Protein AF-A0A3N4HTG3-F1 (afdb_monomer_lite)

pLDDT: mean 75.76, std 22.92, range [27.83, 97.62]

Secondary structure (DSSP, 8-state):
------SSSS---------------------S--PPPPS---PPP-----SS--HHHHHHHHHHTSSTTHHHHHHTS-HHHHHHHHHH-TT-TT--GGG-PPPHHHHHHHHHHHHHIIIIIHHHHH-----SS--TTSTTTTSPPPHHHHHHHHHHHHHHHHHHHHHTT---HHHHHHHHHHHHHHHHHHHHHHHHS-TT-TTHHHHHHHHHHHHHHIIIIIIS-TT---HHHHHHHHHHHHSSS--HHHHHHHHHHHHHHHHHHHHHHHHTT--SS----TTTT-SSSHHHHHHHHHHHHHHHHHHHHHHTT-

Sequence (314 aa):
MLTPTHLLSSFTYSIIRPLYIPQYTQISSSRLPHLQPPPSAIPMSSTPPSDEPDHLRLLTNYVYWVGSDWYKEWSLEHISIREALGFIIPSWPWSDEMFGSTPPVLLQSFAEHMLFFFQHLRPFVSGVSPAPQHDRTAPGYGGPLTIGEYAFLYILRVTYNLTQRWNAKLLREGQIRIVQRALKAGLDELRIIIATTPFNTPDKEDVVAEYCFRTYMLIREFIASTEFRSERLEYFLGKYLDEEGVNMDVVNGIEEATMKGVAARADDYFKSGGYQGHILSPMEACPGRLDHILRHRVAAQELAEDSKLETQGL

Structure (mmCIF, N/CA/C/O backbone):
data_AF-A0A3N4HTG3-F1
#
_entry.id   AF-A0A3N4HTG3-F1
#
loop_
_atom_site.group_PDB
_atom_site.id
_atom_site.type_symbol
_atom_site.label_atom_id
_atom_site.label_alt_id
_atom_site.label_comp_id
_atom_site.label_asym_id
_atom_site.label_entity_id
_atom_site.label_seq_id
_atom_site.pdbx_PDB_ins_code
_atom_site.Cartn_x
_atom_site.Cartn_y
_atom_site.Cartn_z
_atom_site.occupancy
_atom_site.B_iso_or_equiv
_atom_site.auth_seq_id
_atom_site.auth_comp_id
_atom_site.auth_asym_id
_atom_site.auth_atom_id
_atom_site.pdbx_PDB_model_num
ATOM 1 N N . MET A 1 1 ? -19.340 5.389 -52.819 1.00 36.78 1 MET A N 1
ATOM 2 C CA . MET A 1 1 ? -20.316 5.045 -51.763 1.00 36.78 1 MET A CA 1
ATOM 3 C C . MET A 1 1 ? -19.938 3.684 -51.203 1.00 36.78 1 MET A C 1
ATOM 5 O O . MET A 1 1 ? -20.246 2.680 -51.825 1.00 36.78 1 MET A O 1
ATOM 9 N N . LEU A 1 2 ? -19.197 3.664 -50.095 1.00 28.67 2 LEU A N 1
ATOM 10 C CA . LEU A 1 2 ? -18.858 2.467 -49.322 1.00 28.67 2 LEU A CA 1
ATOM 11 C C . LEU A 1 2 ? -19.035 2.842 -47.846 1.00 28.67 2 LEU A C 1
ATOM 13 O O . LEU A 1 2 ? -18.555 3.888 -47.414 1.00 28.67 2 LEU A O 1
ATOM 17 N N . THR A 1 3 ? -19.820 2.052 -47.123 1.00 30.52 3 THR A N 1
ATOM 18 C CA . THR A 1 3 ? -20.221 2.277 -45.728 1.00 30.52 3 THR A CA 1
ATOM 19 C C . THR A 1 3 ? -19.103 1.898 -44.748 1.00 30.52 3 THR A C 1
ATOM 21 O O . THR A 1 3 ? -18.503 0.836 -44.925 1.00 30.52 3 THR A O 1
ATOM 24 N N . PRO A 1 4 ? -18.843 2.691 -43.689 1.00 33.22 4 PRO A N 1
ATOM 25 C CA . PRO A 1 4 ? -17.855 2.366 -42.669 1.00 33.22 4 PRO A CA 1
ATOM 26 C C . PRO A 1 4 ? -18.529 1.652 -41.487 1.00 33.22 4 PRO A C 1
ATOM 28 O O . PRO A 1 4 ? -19.127 2.292 -40.626 1.00 33.22 4 PRO A O 1
ATOM 31 N N . THR A 1 5 ? -18.429 0.324 -41.429 1.00 33.84 5 THR A N 1
ATOM 32 C CA . THR A 1 5 ? -18.947 -0.464 -40.289 1.00 33.84 5 THR A CA 1
ATOM 33 C C . THR A 1 5 ? -17.949 -1.475 -39.716 1.00 33.84 5 THR A C 1
ATOM 35 O O . THR A 1 5 ? -18.332 -2.314 -38.912 1.00 33.84 5 THR A O 1
ATOM 38 N N . HIS A 1 6 ? -16.659 -1.392 -40.063 1.00 32.06 6 HIS A N 1
ATOM 39 C CA . HIS A 1 6 ? -15.676 -2.429 -39.700 1.00 32.06 6 HIS A CA 1
ATOM 40 C C . HIS A 1 6 ? -14.504 -2.004 -38.794 1.00 32.06 6 HIS A C 1
ATOM 42 O O . HIS A 1 6 ? -13.586 -2.792 -38.614 1.00 32.06 6 HIS A O 1
ATOM 48 N N . LEU A 1 7 ? -14.531 -0.829 -38.151 1.00 31.97 7 LEU A N 1
ATOM 49 C CA . LEU A 1 7 ? -13.425 -0.383 -37.274 1.00 31.97 7 LEU A CA 1
ATOM 50 C C . LEU A 1 7 ? -13.703 -0.434 -35.761 1.00 31.97 7 LEU A C 1
ATOM 52 O O . LEU A 1 7 ? -12.900 0.061 -34.981 1.00 31.97 7 LEU A O 1
ATOM 56 N N . LEU A 1 8 ? -14.796 -1.063 -35.316 1.00 30.38 8 LEU A N 1
ATOM 57 C CA . LEU A 1 8 ? -15.112 -1.189 -33.881 1.00 30.38 8 LEU A CA 1
ATOM 58 C C . LEU A 1 8 ? -14.934 -2.606 -33.304 1.00 30.38 8 LEU A C 1
ATOM 60 O O . LEU A 1 8 ? -15.284 -2.825 -32.150 1.00 30.38 8 LEU A O 1
ATOM 64 N N . SER A 1 9 ? -14.372 -3.571 -34.048 1.00 30.19 9 SER A N 1
ATOM 65 C CA . SER A 1 9 ? -14.270 -4.968 -33.576 1.00 30.19 9 SER A CA 1
ATOM 66 C C . SER A 1 9 ? -12.908 -5.394 -33.004 1.00 30.19 9 SER A C 1
ATOM 68 O O . SER A 1 9 ? -12.688 -6.592 -32.845 1.00 30.19 9 SER A O 1
ATOM 70 N N . SER A 1 10 ? -11.996 -4.470 -32.682 1.00 28.30 10 SER A N 1
ATOM 71 C CA . SER A 1 10 ? -10.739 -4.801 -31.977 1.00 28.30 10 SER A CA 1
ATOM 72 C C . SER A 1 10 ? -10.685 -4.323 -30.518 1.00 28.30 10 SER A C 1
ATOM 74 O O . SER A 1 10 ? -9.730 -4.633 -29.813 1.00 28.30 10 SER A O 1
ATOM 76 N N . PHE A 1 11 ? -11.722 -3.641 -30.018 1.00 36.94 11 PHE A N 1
ATOM 77 C CA . PHE A 1 11 ? -11.784 -3.131 -28.640 1.00 36.94 11 PHE A CA 1
ATOM 78 C C . PHE A 1 11 ? -12.447 -4.108 -27.663 1.00 36.94 11 PHE A C 1
ATOM 80 O O . PHE A 1 11 ? -13.411 -3.787 -26.972 1.00 36.94 11 PHE A O 1
ATOM 87 N N . THR A 1 12 ? -11.895 -5.312 -27.573 1.00 29.66 12 THR A N 1
ATOM 88 C CA . THR A 1 12 ? -12.167 -6.227 -26.461 1.00 29.66 12 THR A CA 1
ATOM 89 C C . THR A 1 12 ? -10.838 -6.686 -25.889 1.00 29.66 12 THR A C 1
ATOM 91 O O . THR A 1 12 ? -10.294 -7.707 -26.311 1.00 29.66 12 THR A O 1
ATOM 94 N N . TYR A 1 13 ? -10.312 -5.938 -24.915 1.00 35.19 13 TYR A N 1
ATOM 95 C CA . TYR A 1 13 ? -9.362 -6.506 -23.964 1.00 35.19 13 TYR A CA 1
ATOM 96 C C . TYR A 1 13 ? -10.110 -7.574 -23.167 1.00 35.19 13 TYR A C 1
ATOM 98 O O . TYR A 1 13 ? -10.849 -7.311 -22.223 1.00 35.19 13 TYR A O 1
ATOM 106 N N . SER A 1 14 ? -9.970 -8.804 -23.643 1.00 29.86 14 SER A N 1
ATOM 107 C CA . SER A 1 14 ? -10.442 -10.012 -22.997 1.00 29.86 14 SER A CA 1
ATOM 108 C C . SER A 1 14 ? -9.503 -10.348 -21.838 1.00 29.86 14 SER A C 1
ATOM 110 O O . SER A 1 14 ? -8.615 -11.181 -21.990 1.00 29.86 14 SER A O 1
ATOM 112 N N . ILE A 1 15 ? -9.720 -9.737 -20.671 1.00 35.84 15 ILE A N 1
ATOM 113 C CA . ILE A 1 15 ? -9.225 -10.263 -19.388 1.00 35.84 15 ILE A CA 1
ATOM 114 C C . ILE A 1 15 ? -10.417 -10.509 -18.466 1.00 35.84 15 ILE A C 1
ATOM 116 O O . ILE A 1 15 ? -10.491 -9.947 -17.390 1.00 35.84 15 ILE A O 1
ATOM 120 N N . ILE A 1 16 ? -11.383 -11.335 -18.879 1.00 34.09 16 ILE A N 1
ATOM 121 C CA . ILE A 1 16 ? -12.320 -11.957 -17.932 1.00 34.09 16 ILE A CA 1
ATOM 122 C C . ILE A 1 16 ? -12.671 -13.359 -18.444 1.00 34.09 16 ILE A C 1
ATOM 124 O O . ILE A 1 16 ? -13.487 -13.537 -19.347 1.00 34.09 16 ILE A O 1
ATOM 128 N N . ARG A 1 17 ? -12.049 -14.380 -17.849 1.00 28.66 17 ARG A N 1
ATOM 129 C CA . ARG A 1 17 ? -12.606 -15.737 -17.782 1.00 28.66 17 ARG A CA 1
ATOM 130 C C . ARG A 1 17 ? -12.816 -16.086 -16.309 1.00 28.66 17 ARG A C 1
ATOM 132 O O . ARG A 1 17 ? -11.961 -15.739 -15.497 1.00 28.66 17 ARG A O 1
ATOM 139 N N . PRO A 1 18 ? -13.892 -16.812 -15.963 1.00 36.16 18 PRO A N 1
ATOM 140 C CA . PRO A 1 18 ? -14.065 -17.345 -14.624 1.00 36.16 18 PRO A CA 1
ATOM 141 C C . PRO A 1 18 ? -13.061 -18.487 -14.462 1.00 36.16 18 PRO A C 1
ATOM 143 O O . PRO A 1 18 ? -13.237 -19.572 -15.020 1.00 36.16 18 PRO A O 1
ATOM 146 N N . LEU A 1 19 ? -11.960 -18.231 -13.762 1.00 33.50 19 LEU A N 1
ATOM 147 C CA . LEU A 1 19 ? -10.980 -19.260 -13.450 1.00 33.50 19 LEU A CA 1
ATOM 148 C C . LEU A 1 19 ? -11.211 -19.733 -12.022 1.00 33.50 19 LEU A C 1
ATOM 150 O O . LEU A 1 19 ? -10.848 -19.087 -11.046 1.00 33.50 19 LEU A O 1
ATOM 154 N N . TYR A 1 20 ? -11.878 -20.882 -11.965 1.00 31.27 20 TYR A N 1
ATOM 155 C CA . TYR A 1 20 ? -11.635 -21.970 -11.028 1.00 31.27 20 TYR A CA 1
ATOM 156 C C . TYR A 1 20 ? -10.339 -21.762 -10.233 1.00 31.27 20 TYR A C 1
ATOM 158 O O . TYR A 1 20 ? -9.254 -21.818 -10.811 1.00 31.27 20 TYR A O 1
ATOM 166 N N . ILE A 1 21 ? -10.468 -21.514 -8.929 1.00 30.28 21 ILE A N 1
ATOM 167 C CA . ILE A 1 21 ? -9.352 -21.434 -7.983 1.00 30.28 21 ILE A CA 1
ATOM 168 C C . ILE A 1 21 ? -8.601 -22.771 -8.073 1.00 30.28 21 ILE A C 1
ATOM 170 O O . ILE A 1 21 ? -9.148 -23.791 -7.640 1.00 30.28 21 ILE A O 1
ATOM 174 N N . PRO A 1 22 ? -7.378 -22.838 -8.633 1.00 27.83 22 PRO A N 1
ATOM 175 C CA . PRO A 1 22 ? -6.571 -24.031 -8.479 1.00 27.83 22 PRO A CA 1
ATOM 176 C C . PRO A 1 22 ? -6.249 -24.116 -6.991 1.00 27.83 22 PRO A C 1
ATOM 178 O O . PRO A 1 22 ? -5.746 -23.153 -6.408 1.00 27.83 22 PRO A O 1
ATOM 181 N N . GLN A 1 23 ? -6.569 -25.248 -6.365 1.00 29.98 23 GLN A N 1
ATOM 182 C CA . GLN A 1 23 ? -6.064 -25.548 -5.032 1.00 29.98 23 GLN A CA 1
ATOM 183 C C . GLN A 1 23 ? -4.554 -25.323 -5.057 1.00 29.98 23 GLN A C 1
ATOM 185 O O . GLN A 1 23 ? -3.848 -25.932 -5.862 1.00 29.98 23 GLN A O 1
A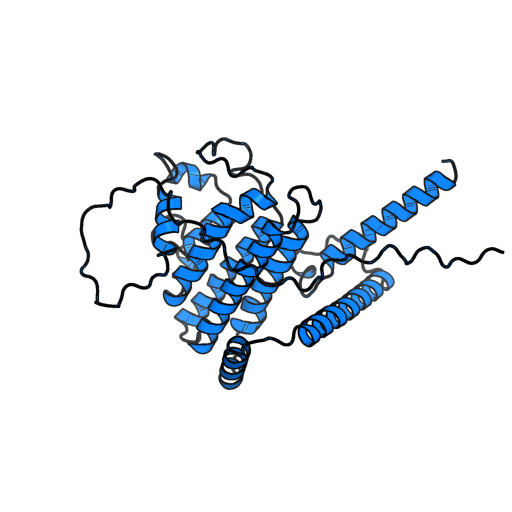TOM 190 N N . TYR A 1 24 ? -4.105 -24.381 -4.230 1.00 30.06 24 TYR A N 1
ATOM 191 C CA . TYR A 1 24 ? -2.714 -24.001 -4.077 1.00 30.06 24 TYR A CA 1
ATOM 192 C C . TYR A 1 24 ? -1.822 -25.245 -4.084 1.00 30.06 24 TYR A C 1
ATOM 194 O O . TYR A 1 24 ? -1.903 -26.093 -3.193 1.00 30.06 24 TYR A O 1
ATOM 202 N N . THR A 1 25 ? -0.914 -25.329 -5.056 1.00 29.64 25 THR A N 1
ATOM 203 C CA . THR A 1 25 ? 0.359 -26.002 -4.819 1.00 29.64 25 THR A CA 1
ATOM 204 C C . THR A 1 25 ? 0.948 -25.363 -3.575 1.00 29.64 25 THR A C 1
ATOM 206 O O . THR A 1 25 ? 1.215 -24.161 -3.570 1.00 29.64 25 THR A O 1
ATOM 209 N N . GLN A 1 26 ? 1.109 -26.159 -2.520 1.00 29.91 26 GLN A N 1
ATOM 210 C CA . GLN A 1 26 ? 1.921 -25.806 -1.369 1.00 29.91 26 GLN A CA 1
ATOM 211 C C . GLN A 1 26 ? 3.269 -25.294 -1.885 1.00 29.91 26 GLN A C 1
ATOM 213 O O . GLN A 1 26 ? 4.112 -26.071 -2.337 1.00 29.91 26 GLN A O 1
ATOM 218 N N . ILE A 1 27 ? 3.465 -23.976 -1.865 1.00 31.62 27 ILE A N 1
ATOM 219 C CA . ILE A 1 27 ? 4.795 -23.402 -2.009 1.00 31.62 27 ILE A CA 1
ATOM 220 C C . ILE A 1 27 ? 5.494 -23.775 -0.712 1.00 31.62 27 ILE A C 1
ATOM 222 O O . ILE A 1 27 ? 5.177 -23.263 0.360 1.00 31.62 27 ILE A O 1
ATOM 226 N N . SER A 1 28 ? 6.375 -24.765 -0.814 1.00 29.38 28 SER A N 1
ATOM 227 C CA . SER A 1 28 ? 7.160 -25.245 0.307 1.00 29.38 28 SER A CA 1
ATOM 228 C C . SER A 1 28 ? 7.896 -24.072 0.949 1.00 29.38 28 SER A C 1
ATOM 230 O O . SER A 1 28 ? 8.720 -23.426 0.302 1.00 29.38 28 SER A O 1
ATOM 232 N N . SER A 1 29 ? 7.658 -23.842 2.242 1.00 34.19 29 SER A N 1
ATOM 233 C CA . SER A 1 29 ? 8.409 -22.879 3.062 1.00 34.19 29 SER A CA 1
ATOM 234 C C . SER A 1 29 ? 9.891 -23.278 3.240 1.00 34.19 29 SER A C 1
ATOM 236 O O . SER A 1 29 ? 10.647 -22.631 3.967 1.00 34.19 29 SER A O 1
ATOM 238 N N . SER A 1 30 ? 10.341 -24.357 2.593 1.00 33.44 30 SER A N 1
ATOM 239 C CA . SER A 1 30 ? 11.709 -24.849 2.656 1.00 33.44 30 SER A CA 1
ATOM 240 C C . SER A 1 30 ? 12.589 -24.174 1.599 1.00 33.44 30 SER A C 1
ATOM 242 O O . SER A 1 30 ? 12.680 -24.663 0.472 1.00 33.44 30 SER A O 1
ATOM 244 N N . ARG A 1 31 ? 13.245 -23.072 1.975 1.00 33.00 31 ARG A N 1
ATOM 245 C CA . ARG A 1 31 ? 14.637 -22.687 1.624 1.00 33.00 31 ARG A CA 1
ATOM 246 C C . ARG A 1 31 ? 14.855 -21.196 1.911 1.00 33.00 31 ARG A C 1
ATOM 248 O O . ARG A 1 31 ? 15.223 -20.420 1.039 1.00 33.00 31 ARG A O 1
ATOM 255 N N . LEU A 1 32 ? 14.679 -20.812 3.171 1.00 36.31 32 LEU A N 1
ATOM 256 C CA . LEU A 1 32 ? 15.532 -19.771 3.737 1.00 36.31 32 LEU A CA 1
ATOM 257 C C . LEU A 1 32 ? 16.801 -20.478 4.248 1.00 36.31 32 LEU A C 1
ATOM 259 O O . LEU A 1 32 ? 16.672 -21.525 4.891 1.00 36.31 32 LEU A O 1
ATOM 263 N N . PRO A 1 33 ? 18.018 -19.994 3.940 1.00 35.62 33 PRO A N 1
ATOM 264 C CA . PRO A 1 33 ? 19.235 -20.537 4.538 1.00 35.62 33 PRO A CA 1
ATOM 265 C C . PRO A 1 33 ? 19.132 -20.456 6.068 1.00 35.62 33 PRO A C 1
ATOM 267 O O . PRO A 1 33 ? 18.610 -19.480 6.601 1.00 35.62 33 PRO A O 1
ATOM 270 N N . HIS A 1 34 ? 19.586 -21.503 6.765 1.00 33.88 34 HIS A N 1
ATOM 271 C CA . HIS A 1 34 ? 19.546 -21.615 8.225 1.00 33.88 34 HIS A CA 1
ATOM 272 C C . HIS A 1 34 ? 20.113 -20.356 8.904 1.00 33.88 34 HIS A C 1
ATOM 274 O O . HIS A 1 34 ? 21.326 -20.172 8.986 1.00 33.88 34 HIS A O 1
ATOM 280 N N . LEU A 1 35 ? 19.224 -19.499 9.408 1.00 34.62 35 LEU A N 1
ATOM 281 C CA . LEU A 1 35 ? 19.570 -18.350 10.236 1.00 34.62 35 LEU A CA 1
ATOM 282 C C . LEU A 1 35 ? 19.889 -18.852 11.648 1.00 34.62 35 LEU A C 1
ATOM 284 O O . LEU A 1 35 ? 19.030 -19.440 12.308 1.00 34.62 35 LEU A O 1
ATOM 288 N N . GLN A 1 36 ? 21.117 -18.626 12.120 1.00 35.38 36 GLN A N 1
ATOM 289 C CA . GLN A 1 36 ? 21.424 -18.806 13.538 1.00 35.38 36 GLN A CA 1
ATOM 290 C C . GLN A 1 36 ? 20.681 -17.735 14.357 1.00 35.38 36 GLN A C 1
ATOM 292 O O . GLN A 1 36 ? 20.705 -16.559 13.984 1.00 35.38 36 GLN A O 1
ATOM 297 N N . PRO A 1 37 ? 19.996 -18.110 15.451 1.00 34.84 37 PRO A N 1
ATOM 298 C CA . PRO A 1 37 ? 19.278 -17.154 16.281 1.00 34.84 37 PRO A CA 1
ATOM 299 C C . PRO A 1 37 ? 20.257 -16.247 17.051 1.00 34.84 37 PRO A C 1
ATOM 301 O O . PRO A 1 37 ? 21.285 -16.734 17.527 1.00 34.84 37 PRO A O 1
ATOM 304 N N . PRO A 1 38 ? 19.944 -14.949 17.227 1.00 36.97 38 PRO A N 1
ATOM 305 C CA . PRO A 1 38 ? 20.684 -14.096 18.149 1.00 36.97 38 PRO A CA 1
ATOM 306 C C . PRO A 1 38 ? 20.465 -14.542 19.612 1.00 36.97 38 PRO A C 1
ATOM 308 O O . PRO A 1 38 ? 19.425 -15.137 19.920 1.00 36.97 38 PRO A O 1
ATOM 311 N N . PRO A 1 39 ? 21.410 -14.269 20.531 1.00 38.91 39 PRO A N 1
ATOM 312 C CA . PRO A 1 39 ? 21.347 -14.772 21.900 1.00 38.91 39 PRO A CA 1
ATOM 313 C C . PRO A 1 39 ? 20.311 -14.022 22.760 1.00 38.91 39 PRO A C 1
ATOM 315 O O . PRO A 1 39 ? 20.369 -12.801 22.866 1.00 38.91 39 PRO A O 1
ATOM 318 N N . SER A 1 40 ? 19.451 -14.803 23.431 1.00 45.12 40 SER A N 1
ATOM 319 C CA . SER A 1 40 ? 18.760 -14.545 24.718 1.00 45.12 40 SER A CA 1
ATOM 320 C C . SER A 1 40 ? 17.794 -13.340 24.792 1.00 45.12 40 SER A C 1
ATOM 322 O O . SER A 1 40 ? 18.213 -12.199 24.921 1.00 45.12 40 SER A O 1
ATOM 324 N N . ALA A 1 41 ? 16.477 -13.525 24.629 1.00 37.78 41 ALA A N 1
ATOM 325 C CA . ALA A 1 41 ? 15.474 -14.012 25.603 1.00 37.78 41 ALA A CA 1
ATOM 326 C C . ALA A 1 41 ? 14.834 -12.902 26.477 1.00 37.78 41 ALA A C 1
ATOM 328 O O . ALA A 1 41 ? 15.353 -12.526 27.523 1.00 37.78 41 ALA A O 1
ATOM 329 N N . ILE A 1 42 ? 13.644 -12.452 26.059 1.00 35.91 42 ILE A N 1
ATOM 330 C CA . ILE A 1 42 ? 12.634 -11.764 26.885 1.00 35.91 42 ILE A CA 1
ATOM 331 C C . ILE A 1 42 ? 11.500 -12.783 27.122 1.00 35.91 42 ILE A C 1
ATOM 333 O O . ILE A 1 42 ? 11.133 -13.481 26.172 1.00 35.91 42 ILE A O 1
ATOM 337 N N . PRO A 1 43 ? 10.950 -12.929 28.343 1.00 43.75 43 PRO A N 1
ATOM 338 C CA . PRO A 1 43 ? 9.939 -13.943 28.635 1.00 43.75 43 PRO A CA 1
ATOM 339 C C . PRO A 1 43 ? 8.628 -13.643 27.893 1.00 43.75 43 PRO A C 1
ATOM 341 O O . PRO A 1 43 ? 8.045 -12.569 28.044 1.00 43.75 43 PRO A O 1
ATOM 344 N N . MET A 1 44 ? 8.177 -14.602 27.081 1.00 36.28 44 MET A N 1
ATOM 345 C CA . MET A 1 44 ? 6.969 -14.496 26.264 1.00 36.28 44 MET A CA 1
ATOM 346 C C . MET A 1 44 ? 5.718 -14.965 27.012 1.00 36.28 44 MET A C 1
ATOM 348 O O . MET A 1 44 ? 5.678 -16.046 27.595 1.00 36.28 44 MET A O 1
ATOM 352 N N . SER A 1 45 ? 4.687 -14.124 26.934 1.00 40.41 45 SER A N 1
ATOM 353 C CA . SER A 1 45 ? 3.287 -14.421 27.238 1.00 40.41 45 SER A CA 1
ATOM 354 C C . SER A 1 45 ? 2.786 -15.600 26.393 1.00 40.41 45 SER A C 1
ATOM 356 O O . SER A 1 45 ? 2.990 -15.628 25.178 1.00 40.41 45 SER A O 1
ATOM 358 N N . SER A 1 46 ? 2.121 -16.570 27.023 1.00 43.16 46 SER A N 1
ATOM 359 C CA . SER A 1 46 ? 1.589 -17.776 26.383 1.00 43.16 46 SER A CA 1
ATOM 360 C C . SER A 1 46 ? 0.333 -17.469 25.562 1.00 43.16 46 SER A C 1
ATOM 362 O O . SER A 1 46 ? -0.794 -17.660 26.019 1.00 43.16 46 SER A O 1
ATOM 364 N N . THR A 1 47 ? 0.539 -16.993 24.341 1.00 47.41 47 THR A N 1
ATOM 365 C CA . THR A 1 47 ? -0.460 -17.014 23.263 1.00 47.41 47 THR A CA 1
ATOM 366 C C . THR A 1 47 ? -0.145 -18.248 22.408 1.00 47.41 47 THR A C 1
ATOM 368 O O . THR A 1 47 ? 1.043 -18.491 22.176 1.00 47.41 47 THR A O 1
ATOM 371 N N . PRO A 1 48 ? -1.125 -19.073 21.987 1.00 48.12 48 PRO A N 1
ATOM 372 C CA . PRO A 1 48 ? -0.852 -20.192 21.084 1.00 48.12 48 PRO A CA 1
ATOM 373 C C . PRO A 1 48 ? -0.075 -19.689 19.856 1.00 48.12 48 PRO A C 1
ATOM 375 O O . PRO A 1 48 ? -0.363 -18.582 19.392 1.00 48.12 48 PRO A O 1
ATOM 378 N N . PRO A 1 49 ? 0.929 -20.440 19.365 1.00 56.72 49 PRO A N 1
ATOM 379 C CA . PRO A 1 49 ? 1.723 -20.009 18.225 1.00 56.72 49 PRO A CA 1
ATOM 380 C C . PRO A 1 49 ? 0.784 -19.843 17.033 1.00 56.72 49 PRO A C 1
ATOM 382 O O . PRO A 1 49 ? 0.175 -20.805 16.575 1.00 56.72 49 PRO A O 1
ATOM 385 N N . SER A 1 50 ? 0.618 -18.600 16.590 1.00 74.56 50 SER A N 1
ATOM 386 C CA . SER A 1 50 ? 0.010 -18.320 15.298 1.00 74.56 50 SER A CA 1
ATOM 387 C C . SER A 1 50 ? 0.883 -18.983 14.235 1.00 74.56 50 SER A C 1
ATOM 389 O O . SER A 1 50 ? 2.094 -18.765 14.231 1.00 74.56 50 SER A O 1
ATOM 391 N N . ASP A 1 51 ? 0.287 -19.784 13.352 1.00 87.69 51 ASP A N 1
ATOM 392 C CA . ASP A 1 51 ? 0.981 -20.344 12.184 1.00 87.69 51 ASP A CA 1
ATOM 393 C C . ASP A 1 51 ? 1.387 -19.248 11.177 1.00 87.69 51 ASP A C 1
ATOM 395 O O . ASP A 1 51 ? 2.117 -19.514 10.219 1.00 87.69 51 ASP A O 1
ATOM 399 N N . GLU A 1 52 ? 0.932 -18.004 11.372 1.00 90.44 52 GLU A N 1
ATOM 400 C CA . GLU A 1 52 ? 1.321 -16.886 10.521 1.00 90.44 52 GLU A CA 1
ATOM 401 C C . GLU A 1 52 ? 2.782 -16.467 10.763 1.00 90.44 52 GLU A C 1
ATOM 403 O O . GLU A 1 52 ? 3.217 -16.309 11.910 1.00 90.44 52 GLU A O 1
ATOM 408 N N . PRO A 1 53 ? 3.557 -16.240 9.688 1.00 94.19 53 PRO A N 1
ATOM 409 C CA . PRO A 1 53 ? 4.935 -15.798 9.814 1.00 94.19 53 PRO A CA 1
ATOM 410 C C . PRO A 1 53 ? 5.020 -14.397 10.437 1.00 94.19 53 PRO A C 1
ATOM 412 O O . PRO A 1 53 ? 4.231 -13.502 10.137 1.00 94.19 53 PRO A O 1
ATOM 415 N N . ASP A 1 54 ? 6.041 -14.188 11.269 1.00 95.62 54 ASP A N 1
ATOM 416 C CA . ASP A 1 54 ? 6.379 -12.874 11.822 1.00 95.62 54 ASP A CA 1
ATOM 417 C C . ASP A 1 54 ? 7.044 -12.008 10.739 1.00 95.62 54 ASP A C 1
ATOM 419 O O . ASP A 1 54 ? 8.272 -11.955 10.603 1.00 95.62 54 ASP A O 1
ATOM 423 N N . HIS A 1 55 ? 6.212 -11.356 9.928 1.00 96.69 55 HIS A N 1
ATOM 424 C CA . HIS A 1 55 ? 6.631 -10.501 8.824 1.00 96.69 55 HIS A CA 1
ATOM 425 C C . HIS A 1 55 ? 7.498 -9.335 9.295 1.00 96.69 55 HIS A C 1
ATOM 427 O O . HIS A 1 55 ? 8.454 -8.981 8.608 1.00 96.69 55 HIS A O 1
ATOM 433 N N . LEU A 1 56 ? 7.228 -8.762 10.472 1.00 96.44 56 LEU A N 1
ATOM 434 C CA . LEU A 1 56 ? 8.061 -7.689 11.020 1.00 96.44 56 LEU A CA 1
ATOM 435 C C . LEU A 1 56 ? 9.490 -8.176 11.266 1.00 96.44 56 LEU A C 1
ATOM 437 O O . LEU A 1 56 ? 10.449 -7.515 10.857 1.00 96.44 56 LEU A O 1
ATOM 441 N N . ARG A 1 57 ? 9.651 -9.352 11.881 1.00 95.38 57 ARG A N 1
ATOM 442 C CA . ARG A 1 57 ? 10.972 -9.957 12.080 1.00 95.38 57 ARG A CA 1
ATOM 443 C C . ARG A 1 57 ? 11.636 -10.323 10.756 1.00 95.38 57 ARG A C 1
ATOM 445 O O . ARG A 1 57 ? 12.830 -10.079 10.598 1.00 95.38 57 ARG A O 1
ATOM 452 N N . LEU A 1 58 ? 10.891 -10.883 9.804 1.00 95.12 58 LEU A N 1
ATOM 453 C CA . LEU A 1 58 ? 11.414 -11.215 8.475 1.00 95.12 58 LEU A CA 1
ATOM 454 C C . LEU A 1 58 ? 11.902 -9.969 7.725 1.00 95.12 58 LEU A C 1
ATOM 456 O O . LEU A 1 58 ? 13.000 -9.994 7.174 1.00 95.12 58 LEU A O 1
ATOM 460 N N . LEU A 1 59 ? 11.139 -8.874 7.754 1.00 94.94 59 LEU A N 1
ATOM 461 C CA . LEU A 1 59 ? 11.523 -7.599 7.148 1.00 94.94 59 LEU A CA 1
ATOM 462 C C . LEU A 1 59 ? 12.749 -7.003 7.839 1.00 94.94 59 LEU A C 1
ATOM 464 O O . LEU A 1 59 ? 13.692 -6.585 7.176 1.00 94.94 59 LEU A O 1
ATOM 468 N N . THR A 1 60 ? 12.752 -7.008 9.170 1.00 94.25 60 THR A N 1
ATOM 469 C CA . THR A 1 60 ? 13.879 -6.548 9.989 1.00 94.25 60 THR A CA 1
ATOM 470 C C . THR A 1 60 ? 15.153 -7.300 9.605 1.00 94.25 60 THR A C 1
ATOM 472 O O . THR A 1 60 ? 16.163 -6.686 9.271 1.00 94.25 60 THR A O 1
ATOM 475 N N . ASN A 1 61 ? 15.088 -8.633 9.553 1.00 92.81 61 ASN A N 1
ATOM 476 C CA . ASN A 1 61 ? 16.204 -9.464 9.115 1.00 92.81 61 ASN A CA 1
ATOM 477 C C . ASN A 1 61 ? 16.614 -9.139 7.676 1.00 92.81 61 ASN A C 1
ATOM 479 O O . ASN A 1 61 ? 17.798 -8.963 7.420 1.00 92.81 61 ASN A O 1
ATOM 483 N N . TYR A 1 62 ? 15.658 -9.019 6.751 1.00 91.00 62 TYR A N 1
ATOM 484 C CA . TYR A 1 62 ? 15.933 -8.678 5.355 1.00 91.00 62 TYR A CA 1
ATOM 485 C C . TYR A 1 62 ? 16.716 -7.365 5.231 1.00 91.00 62 TYR A C 1
ATOM 487 O O . TYR A 1 62 ? 17.665 -7.286 4.460 1.00 91.00 62 TYR A O 1
ATOM 495 N N . VAL A 1 63 ? 16.341 -6.350 6.010 1.00 90.50 63 VAL A N 1
ATOM 496 C CA . VAL A 1 63 ? 16.935 -5.012 5.975 1.00 90.50 63 VAL A CA 1
ATOM 497 C C . VAL A 1 63 ? 18.323 -4.968 6.621 1.00 90.50 63 VAL A C 1
ATOM 499 O O . VAL A 1 63 ? 19.231 -4.359 6.055 1.00 90.50 63 VAL A O 1
ATOM 502 N N . TYR A 1 64 ? 18.513 -5.622 7.770 1.00 87.31 64 TYR A N 1
ATOM 503 C CA . TYR A 1 64 ? 19.801 -5.631 8.478 1.00 87.31 64 TYR A CA 1
ATOM 504 C C . TYR A 1 64 ? 20.811 -6.633 7.909 1.00 87.31 64 TYR A C 1
ATOM 506 O O . TYR A 1 64 ? 22.002 -6.522 8.184 1.00 87.31 64 TYR A O 1
ATOM 514 N N . TRP A 1 65 ? 20.362 -7.604 7.114 1.00 86.19 65 TRP A N 1
ATOM 515 C CA . TRP A 1 65 ? 21.241 -8.591 6.485 1.00 86.19 65 TRP A CA 1
ATOM 516 C C . TRP A 1 65 ? 21.888 -8.094 5.183 1.00 86.19 65 TRP A C 1
ATOM 518 O O . TRP A 1 65 ? 22.696 -8.798 4.577 1.00 86.19 65 TRP A O 1
ATOM 528 N N . VAL A 1 66 ? 21.559 -6.878 4.739 1.00 74.62 66 VAL A N 1
ATOM 529 C CA . VAL A 1 66 ? 22.124 -6.295 3.522 1.00 74.62 66 VAL A CA 1
ATOM 530 C C . VAL A 1 66 ? 23.574 -5.848 3.762 1.00 74.62 66 VAL A C 1
ATOM 532 O O . VAL A 1 66 ? 23.837 -4.696 4.084 1.00 74.62 66 VAL A O 1
ATOM 535 N N . GLY A 1 67 ? 24.514 -6.781 3.615 1.00 70.81 67 GLY A N 1
ATOM 536 C CA . GLY A 1 67 ? 25.949 -6.496 3.624 1.00 70.81 67 GLY A CA 1
ATOM 537 C C . GLY A 1 67 ? 26.545 -6.210 5.007 1.00 70.81 67 GLY A C 1
ATOM 538 O O . GLY A 1 67 ? 25.866 -6.169 6.032 1.00 70.81 67 GLY A O 1
ATOM 539 N N . SER A 1 68 ? 27.869 -6.034 5.044 1.00 76.81 68 SER A N 1
ATOM 540 C CA . SER A 1 68 ? 28.604 -5.719 6.278 1.00 76.81 68 SER A CA 1
ATOM 541 C C . SER A 1 68 ? 28.408 -4.273 6.750 1.00 76.81 68 SER A C 1
ATOM 543 O O . SER A 1 68 ? 28.677 -3.977 7.910 1.00 76.81 68 SER A O 1
ATOM 545 N N . ASP A 1 69 ? 27.951 -3.383 5.861 1.00 87.25 69 ASP A N 1
ATOM 546 C CA . ASP A 1 69 ? 27.661 -1.970 6.134 1.00 87.25 69 ASP A CA 1
ATOM 547 C C . ASP A 1 69 ? 26.277 -1.593 5.578 1.00 87.25 69 ASP A C 1
ATOM 549 O O . ASP A 1 69 ? 26.129 -0.738 4.700 1.00 87.25 69 ASP A O 1
ATOM 553 N N . TRP A 1 70 ? 25.243 -2.272 6.089 1.00 86.00 70 TRP A N 1
ATOM 554 C CA . TRP A 1 70 ? 23.847 -2.037 5.701 1.00 86.00 70 TRP A CA 1
ATOM 555 C C . TRP A 1 70 ? 23.464 -0.555 5.804 1.00 86.00 70 TRP A C 1
ATOM 557 O O . TRP A 1 70 ? 22.695 -0.058 4.986 1.00 86.00 70 TRP A O 1
ATOM 567 N N . TYR A 1 71 ? 24.022 0.179 6.774 1.00 87.12 71 TYR A N 1
ATOM 568 C CA . TYR A 1 71 ? 23.727 1.595 6.959 1.00 87.12 71 TYR A CA 1
ATOM 569 C C . TYR A 1 71 ? 24.117 2.411 5.721 1.00 87.12 71 TYR A C 1
ATOM 571 O O . TYR A 1 71 ? 23.309 3.174 5.185 1.00 87.12 71 TYR A O 1
ATOM 579 N N . LYS A 1 72 ? 25.344 2.223 5.225 1.00 88.12 72 LYS A N 1
ATOM 580 C CA . LYS A 1 72 ? 25.804 2.887 4.006 1.00 88.12 72 LYS A CA 1
ATOM 581 C C . LYS A 1 72 ? 24.989 2.459 2.790 1.00 88.12 72 LYS A C 1
ATOM 583 O O . LYS A 1 72 ? 24.616 3.322 2.000 1.00 88.12 72 LYS A O 1
ATOM 588 N N . GLU A 1 73 ? 24.670 1.175 2.651 1.00 86.56 73 GLU A N 1
ATOM 589 C CA . GLU A 1 73 ? 23.876 0.684 1.517 1.00 86.56 73 GLU A CA 1
ATOM 590 C C . GLU A 1 73 ? 22.480 1.313 1.472 1.00 86.56 73 GLU A C 1
ATOM 592 O O . GLU A 1 73 ? 22.068 1.853 0.447 1.00 86.56 73 GLU A O 1
ATOM 597 N N . TRP A 1 74 ? 21.772 1.336 2.601 1.00 89.00 74 TRP A N 1
ATOM 598 C CA . TRP A 1 74 ? 20.444 1.941 2.673 1.00 89.00 74 TRP A CA 1
ATOM 599 C C . TRP A 1 74 ? 20.472 3.466 2.564 1.00 89.00 74 TRP A C 1
ATOM 601 O O . TRP A 1 74 ? 19.496 4.049 2.097 1.00 89.00 74 TRP A O 1
ATOM 611 N N . SER A 1 75 ? 21.580 4.129 2.915 1.00 87.88 75 SER A N 1
ATOM 612 C CA . SER A 1 75 ? 21.724 5.581 2.727 1.00 87.88 75 SER A CA 1
ATOM 613 C C . SER A 1 75 ? 21.648 6.017 1.258 1.00 87.88 75 SER A C 1
ATOM 615 O O . SER A 1 75 ? 21.260 7.155 0.985 1.00 87.88 75 SER A O 1
ATOM 617 N N . LEU A 1 76 ? 21.973 5.104 0.335 1.00 88.44 76 LEU A N 1
ATOM 618 C CA . LEU A 1 76 ? 21.900 5.306 -1.112 1.00 88.44 76 LEU A CA 1
ATOM 619 C C . LEU A 1 76 ? 20.511 4.989 -1.682 1.00 88.44 76 LEU A C 1
ATOM 621 O O . LEU A 1 76 ? 20.234 5.318 -2.830 1.00 88.44 76 LEU A O 1
ATOM 625 N N . GLU A 1 77 ? 19.637 4.351 -0.904 1.00 89.81 77 GLU A N 1
ATOM 626 C CA . GLU A 1 77 ? 18.295 3.994 -1.349 1.00 89.81 77 GLU A CA 1
ATOM 627 C C . GLU A 1 77 ? 17.383 5.228 -1.412 1.00 89.81 77 GLU A C 1
ATOM 629 O O . GLU A 1 77 ? 17.542 6.214 -0.674 1.00 89.81 77 GLU A O 1
ATOM 634 N N . HIS A 1 78 ? 16.376 5.152 -2.284 1.00 90.19 78 HIS A N 1
ATOM 635 C CA . HIS A 1 78 ? 15.395 6.215 -2.453 1.00 90.19 78 HIS A CA 1
ATOM 636 C C . HIS A 1 78 ? 14.742 6.608 -1.115 1.00 90.19 78 HIS A C 1
ATOM 638 O O . HIS A 1 78 ? 14.330 5.754 -0.323 1.00 90.19 78 HIS A O 1
ATOM 644 N N . ILE A 1 79 ? 14.607 7.917 -0.870 1.00 89.81 79 ILE A N 1
ATOM 645 C CA . ILE A 1 79 ? 14.110 8.457 0.407 1.00 89.81 79 ILE A CA 1
ATOM 646 C C . ILE A 1 79 ? 12.741 7.886 0.791 1.00 89.81 79 ILE A C 1
ATOM 648 O O . ILE A 1 79 ? 12.553 7.484 1.931 1.00 89.81 79 ILE A O 1
ATOM 652 N N . SER A 1 80 ? 11.825 7.725 -0.168 1.00 90.06 80 SER A N 1
ATOM 653 C CA . SER A 1 80 ? 10.491 7.165 0.093 1.00 90.06 80 SER A CA 1
ATOM 654 C C . SER A 1 80 ? 10.514 5.714 0.585 1.00 90.06 80 SER A C 1
ATOM 656 O O . SER A 1 80 ? 9.650 5.334 1.368 1.00 90.06 80 SER A O 1
ATOM 658 N N . ILE A 1 81 ? 11.499 4.905 0.173 1.00 93.38 81 ILE A N 1
ATOM 659 C CA . ILE A 1 81 ? 11.661 3.537 0.691 1.00 93.38 81 ILE A CA 1
ATOM 660 C C . ILE A 1 81 ? 12.152 3.597 2.140 1.00 93.38 81 ILE A C 1
ATOM 662 O O . ILE A 1 81 ? 11.649 2.873 2.998 1.00 93.38 81 ILE A O 1
ATOM 666 N N . ARG A 1 82 ? 13.111 4.484 2.435 1.00 92.19 82 ARG A N 1
ATOM 667 C CA . ARG A 1 82 ? 13.601 4.683 3.805 1.00 92.19 82 ARG A CA 1
ATOM 668 C C . ARG A 1 82 ? 12.510 5.200 4.737 1.00 92.19 82 ARG A C 1
ATOM 670 O O . ARG A 1 82 ? 12.408 4.692 5.847 1.00 92.19 82 ARG A O 1
ATOM 677 N N . GLU A 1 83 ? 11.696 6.152 4.288 1.00 90.81 83 GLU A N 1
ATOM 678 C CA . GLU A 1 83 ? 10.521 6.634 5.025 1.00 90.81 83 GLU A CA 1
ATOM 679 C C . GLU A 1 83 ? 9.550 5.481 5.300 1.00 90.81 83 GLU A C 1
ATOM 681 O O . GLU A 1 83 ? 9.180 5.255 6.449 1.00 90.81 83 GLU A O 1
ATOM 686 N N . ALA A 1 84 ? 9.200 4.700 4.267 1.00 93.44 84 ALA A N 1
ATOM 687 C CA . ALA A 1 84 ? 8.330 3.529 4.387 1.00 93.44 84 ALA A CA 1
ATOM 688 C C . ALA A 1 84 ? 8.824 2.537 5.455 1.00 93.44 84 ALA A C 1
ATOM 690 O O . ALA A 1 84 ? 8.049 2.098 6.304 1.00 93.44 84 ALA A O 1
ATOM 691 N N . LEU A 1 85 ? 10.124 2.227 5.454 1.00 94.38 85 LEU A N 1
ATOM 692 C CA . LEU A 1 85 ? 10.749 1.387 6.477 1.00 94.38 85 LEU A CA 1
ATOM 693 C C . LEU A 1 85 ? 10.706 2.027 7.870 1.00 94.38 85 LEU A C 1
ATOM 695 O O . LEU A 1 85 ? 10.474 1.317 8.845 1.00 94.38 85 LEU A O 1
ATOM 699 N N . GLY A 1 86 ? 10.867 3.348 7.965 1.00 92.56 86 GLY A N 1
ATOM 700 C CA . GLY A 1 86 ? 10.795 4.095 9.222 1.00 92.56 86 GLY A CA 1
ATOM 701 C C . GLY A 1 86 ? 9.434 4.028 9.908 1.00 92.56 86 GLY A C 1
ATOM 702 O O . GLY A 1 86 ? 9.376 4.016 11.134 1.00 92.56 86 GLY A O 1
ATOM 703 N N . PHE A 1 87 ? 8.345 3.898 9.146 1.00 92.12 87 PHE A N 1
ATOM 704 C CA . PHE A 1 87 ? 7.020 3.665 9.727 1.00 92.12 87 PHE A CA 1
ATOM 705 C C . PHE A 1 87 ? 6.878 2.261 10.333 1.00 92.12 87 PHE A C 1
ATOM 707 O O . PHE A 1 87 ? 6.053 2.064 11.224 1.00 92.12 87 PHE A O 1
ATOM 714 N N . ILE A 1 88 ? 7.636 1.274 9.853 1.00 94.69 88 ILE A N 1
ATOM 715 C CA . ILE A 1 88 ? 7.415 -0.145 10.172 1.00 94.69 88 ILE A CA 1
ATOM 716 C C . ILE A 1 88 ? 8.435 -0.665 11.187 1.00 94.69 88 ILE A C 1
ATOM 718 O O . ILE A 1 88 ? 8.076 -1.446 12.063 1.00 94.69 88 ILE A O 1
ATOM 722 N N . ILE A 1 89 ? 9.696 -0.247 11.082 1.00 94.19 89 ILE A N 1
ATOM 723 C CA . ILE A 1 89 ? 10.802 -0.718 11.918 1.00 94.19 89 ILE A CA 1
ATOM 724 C C . ILE A 1 89 ? 11.120 0.369 12.957 1.00 94.19 89 ILE A C 1
ATOM 726 O O . ILE A 1 89 ? 11.739 1.374 12.611 1.00 94.19 89 ILE A O 1
ATOM 730 N N . PRO A 1 90 ? 10.771 0.186 14.245 1.00 89.00 90 PRO A N 1
ATOM 731 C CA . PRO A 1 90 ? 10.983 1.222 15.261 1.00 89.00 90 PRO A CA 1
ATOM 732 C C . PRO A 1 90 ? 12.455 1.596 15.479 1.00 89.00 90 PRO A C 1
ATOM 734 O O . PRO A 1 90 ? 12.758 2.713 15.873 1.00 89.00 90 PRO A O 1
ATOM 737 N N .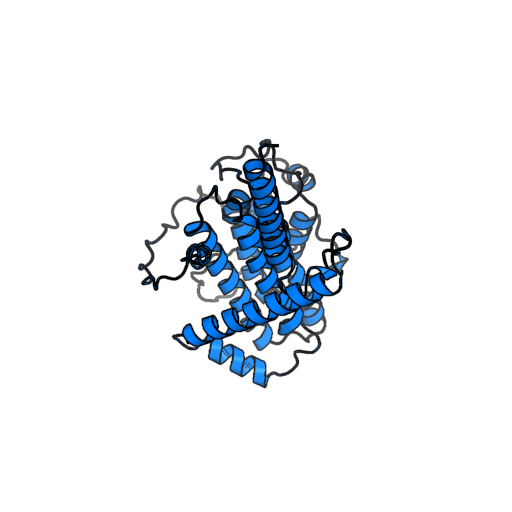 SER A 1 91 ? 13.381 0.666 15.230 1.00 89.62 91 SER A N 1
ATOM 738 C CA . SER A 1 91 ? 14.829 0.883 15.344 1.00 89.62 91 SER A CA 1
ATOM 739 C C . SER A 1 91 ? 15.466 1.446 14.068 1.00 89.62 91 SER A C 1
ATOM 741 O O . SER A 1 91 ? 16.691 1.409 13.921 1.00 89.62 91 SER A O 1
ATOM 743 N N . TRP A 1 92 ? 14.662 1.905 13.107 1.00 91.94 92 TRP A N 1
ATOM 744 C CA . TRP A 1 92 ? 15.165 2.414 11.840 1.00 91.94 92 TRP A CA 1
ATOM 745 C C . TRP A 1 92 ? 15.825 3.783 12.028 1.00 91.94 92 TRP A C 1
ATOM 747 O O . TRP A 1 92 ? 15.164 4.712 12.493 1.00 91.94 92 TRP A O 1
ATOM 757 N N . PRO A 1 93 ? 17.102 3.964 11.649 1.00 89.75 93 PRO A N 1
ATOM 758 C CA . PRO A 1 93 ? 17.837 5.188 11.969 1.00 89.75 93 PRO A CA 1
ATOM 759 C C . PRO A 1 93 ? 17.408 6.397 11.127 1.00 89.75 93 PRO A C 1
ATOM 761 O O . PRO A 1 93 ? 17.791 7.517 11.441 1.00 89.75 93 PRO A O 1
ATOM 764 N N . TRP A 1 94 ? 16.629 6.177 10.062 1.00 87.56 94 TRP A N 1
ATOM 765 C CA . TRP A 1 94 ? 15.995 7.237 9.270 1.00 87.56 94 TRP A CA 1
ATOM 766 C C . TRP A 1 94 ? 14.494 7.357 9.559 1.00 87.56 94 TRP A C 1
ATOM 768 O O . TRP A 1 94 ? 13.763 7.921 8.748 1.00 87.56 94 TRP A O 1
ATOM 778 N N . SER A 1 95 ? 14.010 6.791 10.670 1.00 82.50 95 SER A N 1
ATOM 779 C CA . SER A 1 95 ? 12.681 7.145 11.164 1.00 82.50 95 SER A CA 1
ATOM 780 C C . SER A 1 95 ? 12.748 8.585 11.668 1.00 82.50 95 SER A C 1
ATOM 782 O O . SER A 1 95 ? 13.430 8.891 12.642 1.00 82.50 95 SER A O 1
ATOM 784 N N . ASP A 1 96 ? 12.122 9.500 10.935 1.00 73.19 96 ASP A N 1
ATOM 785 C CA . ASP A 1 96 ? 12.006 10.879 11.390 1.00 73.19 96 ASP A CA 1
ATOM 786 C C . ASP A 1 96 ? 11.065 10.900 12.604 1.00 73.19 96 ASP A C 1
ATOM 788 O O . ASP A 1 96 ? 9.976 10.311 12.560 1.00 73.19 96 ASP A O 1
ATOM 792 N N . GLU A 1 97 ? 11.460 11.574 13.688 1.00 70.00 97 GLU A N 1
ATOM 793 C CA . GLU A 1 97 ? 10.673 11.632 14.933 1.00 70.00 97 GLU A CA 1
ATOM 794 C C . GLU A 1 97 ? 9.262 12.204 14.698 1.00 70.00 97 GLU A C 1
ATOM 796 O O . GLU A 1 97 ? 8.339 11.969 15.481 1.00 70.00 97 GLU A O 1
ATOM 801 N N . MET A 1 98 ? 9.070 12.923 13.589 1.00 62.16 98 MET A N 1
ATOM 802 C CA . MET A 1 98 ? 7.822 13.595 13.237 1.00 62.16 98 MET A CA 1
ATOM 803 C C . MET A 1 98 ? 6.627 12.666 12.992 1.00 62.16 98 MET A C 1
ATOM 805 O O . MET A 1 98 ? 5.485 13.125 13.057 1.00 62.16 98 MET A O 1
ATOM 809 N N . PHE A 1 99 ? 6.838 11.382 12.704 1.00 67.8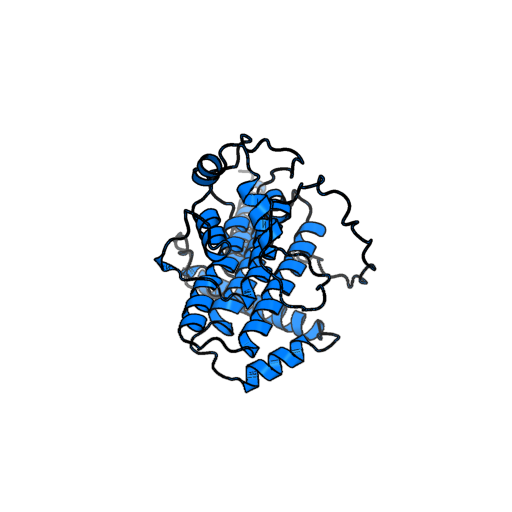8 99 PHE A N 1
ATOM 810 C CA . PHE A 1 99 ? 5.763 10.544 12.166 1.00 67.88 99 PHE A CA 1
ATOM 811 C C . PHE A 1 99 ? 5.007 9.692 13.193 1.00 67.88 99 PHE A C 1
ATOM 813 O O . PHE A 1 99 ? 3.920 9.195 12.886 1.00 67.88 99 PHE A O 1
ATOM 820 N N . GLY A 1 100 ? 5.514 9.590 14.425 1.00 76.50 100 GLY A N 1
ATOM 821 C CA . GLY A 1 100 ? 4.963 8.703 15.451 1.00 76.50 100 GLY A CA 1
ATOM 822 C C . GLY A 1 100 ? 5.082 7.218 15.079 1.00 76.50 100 GLY A C 1
ATOM 823 O O . GLY A 1 100 ? 5.371 6.852 13.942 1.00 76.50 100 GLY A O 1
ATOM 824 N N . SER A 1 101 ? 4.866 6.327 16.047 1.00 84.12 101 SER A N 1
ATOM 825 C CA . SER A 1 101 ? 4.908 4.886 15.784 1.00 84.12 101 SER A CA 1
ATOM 826 C C . SER A 1 101 ? 3.606 4.396 15.147 1.00 84.12 101 SER A C 1
ATOM 828 O O . SER A 1 101 ? 2.510 4.699 15.624 1.00 84.12 101 SER A O 1
ATOM 830 N N . THR A 1 102 ? 3.728 3.603 14.078 1.00 92.44 102 THR A N 1
ATOM 831 C CA . THR A 1 102 ? 2.596 2.897 13.459 1.00 92.44 102 THR A CA 1
ATOM 832 C C . THR A 1 102 ? 1.830 2.087 14.507 1.00 92.44 102 THR A C 1
ATOM 834 O O . THR A 1 102 ? 2.463 1.464 15.369 1.00 92.44 102 THR A O 1
ATOM 837 N N . PRO A 1 103 ? 0.481 2.047 14.450 1.00 95.31 103 PRO A N 1
ATOM 838 C CA . PRO A 1 103 ? -0.315 1.242 15.368 1.00 95.31 103 PRO A CA 1
ATOM 839 C C . PRO A 1 103 ? 0.203 -0.204 15.404 1.00 95.31 103 PRO A C 1
ATOM 841 O O . PRO A 1 103 ? 0.266 -0.831 14.343 1.00 95.31 103 PRO A O 1
ATOM 844 N N . PRO A 1 104 ? 0.549 -0.769 16.580 1.00 95.56 104 PRO A N 1
ATOM 845 C CA . PRO A 1 104 ? 1.184 -2.088 16.657 1.00 95.56 104 PRO A CA 1
ATOM 846 C C . PRO A 1 104 ? 0.407 -3.198 15.940 1.00 95.56 104 PRO A C 1
ATOM 848 O O . PRO A 1 104 ? 0.997 -4.075 15.319 1.00 95.56 104 PRO A O 1
ATOM 851 N N . VAL A 1 105 ? -0.925 -3.108 15.959 1.00 96.31 105 VAL A N 1
ATOM 852 C CA . VAL A 1 105 ? -1.849 -4.042 15.294 1.00 96.31 105 VAL A CA 1
ATOM 853 C C . VAL A 1 105 ? -1.752 -4.037 13.761 1.00 96.31 105 VAL A C 1
ATOM 855 O O . VAL A 1 105 ? -2.184 -4.989 13.121 1.00 96.31 105 VAL A O 1
ATOM 858 N N . LEU A 1 106 ? -1.177 -2.994 13.156 1.00 96.75 106 LEU A N 1
ATOM 859 C CA . LEU A 1 106 ? -0.990 -2.880 11.706 1.00 96.75 106 LEU A CA 1
ATOM 860 C C . LEU A 1 106 ? 0.443 -3.190 11.251 1.00 96.75 106 LEU A C 1
ATOM 862 O O . LEU A 1 106 ? 0.674 -3.342 10.052 1.00 96.75 106 LEU A O 1
ATOM 866 N N . LEU A 1 107 ? 1.404 -3.304 12.179 1.00 96.25 107 LEU A N 1
ATOM 867 C CA . LEU A 1 107 ? 2.819 -3.503 11.840 1.00 96.25 107 LEU A CA 1
ATOM 868 C C . LEU A 1 107 ? 3.049 -4.759 10.998 1.00 96.25 107 LEU A C 1
ATOM 870 O O . LEU A 1 107 ? 3.809 -4.704 10.038 1.00 96.25 107 LEU A O 1
ATOM 874 N N . GLN A 1 108 ? 2.372 -5.867 11.317 1.00 96.81 108 GLN A N 1
ATOM 875 C CA . GLN A 1 108 ? 2.518 -7.116 10.561 1.00 96.81 108 GLN A CA 1
ATOM 876 C C . GLN A 1 108 ? 2.020 -6.971 9.117 1.00 96.81 108 GLN A C 1
ATOM 878 O O . GLN A 1 108 ? 2.725 -7.362 8.192 1.00 96.81 108 GLN A O 1
ATOM 883 N N . SER A 1 109 ? 0.867 -6.325 8.904 1.00 97.00 109 SER A N 1
ATOM 884 C CA . SER A 1 109 ? 0.327 -6.091 7.559 1.00 97.00 109 SER A CA 1
ATOM 885 C C . SER A 1 109 ? 1.241 -5.192 6.725 1.00 97.00 109 SER A C 1
ATOM 887 O O . SER A 1 109 ? 1.522 -5.504 5.570 1.00 97.00 109 SER A O 1
ATOM 889 N N . PHE A 1 110 ? 1.756 -4.101 7.301 1.00 97.31 110 PHE A N 1
ATOM 890 C CA . PHE A 1 110 ? 2.687 -3.223 6.585 1.00 97.31 110 PHE A CA 1
ATOM 891 C C . PHE A 1 110 ? 4.047 -3.884 6.336 1.00 97.31 110 PHE A C 1
ATOM 893 O O . PHE A 1 110 ? 4.638 -3.685 5.274 1.00 97.31 110 PHE A O 1
ATOM 900 N N . ALA A 1 111 ? 4.529 -4.708 7.269 1.00 97.25 111 ALA A N 1
ATOM 901 C CA . ALA A 1 111 ? 5.747 -5.478 7.069 1.00 97.25 111 ALA A CA 1
ATOM 902 C C . ALA A 1 111 ? 5.598 -6.511 5.942 1.00 97.25 111 ALA A C 1
ATOM 904 O O . ALA A 1 111 ? 6.502 -6.628 5.115 1.00 97.25 111 ALA A O 1
ATOM 905 N N . GLU A 1 112 ? 4.453 -7.199 5.853 1.00 97.62 112 GLU A N 1
ATOM 906 C CA . GLU A 1 112 ? 4.133 -8.088 4.727 1.00 97.62 112 GLU A CA 1
ATOM 907 C C . GLU A 1 112 ? 4.162 -7.321 3.396 1.00 97.62 112 GLU A C 1
ATOM 909 O O . GLU A 1 112 ? 4.780 -7.780 2.436 1.00 97.62 112 GLU A O 1
ATOM 914 N N . HIS A 1 113 ? 3.575 -6.119 3.348 1.00 97.38 113 HIS A N 1
ATOM 915 C CA . HIS A 1 113 ? 3.592 -5.278 2.147 1.00 97.38 113 HIS A CA 1
ATOM 916 C C . HIS A 1 113 ? 5.010 -4.900 1.728 1.00 97.38 113 HIS A C 1
ATOM 918 O O . HIS A 1 113 ? 5.351 -5.000 0.551 1.00 97.38 113 HIS A O 1
ATOM 924 N N . MET A 1 114 ? 5.860 -4.497 2.673 1.00 97.12 114 MET A N 1
ATOM 925 C CA . MET A 1 114 ? 7.243 -4.150 2.347 1.00 97.12 114 MET A CA 1
ATOM 926 C C . MET A 1 114 ? 8.082 -5.356 1.934 1.00 97.12 114 MET A C 1
ATOM 928 O O . MET A 1 114 ? 8.909 -5.241 1.031 1.00 97.12 114 MET A O 1
ATOM 932 N N . LEU A 1 115 ? 7.860 -6.526 2.533 1.00 96.25 115 LEU A N 1
ATOM 933 C CA . LEU A 1 115 ? 8.489 -7.759 2.060 1.00 96.25 115 LEU A CA 1
ATOM 934 C C . LEU A 1 115 ? 8.060 -8.078 0.628 1.00 96.25 115 LEU A C 1
ATOM 936 O O . LEU A 1 115 ? 8.917 -8.321 -0.220 1.00 96.25 115 LEU A O 1
ATOM 940 N N . PHE A 1 116 ? 6.760 -7.998 0.337 1.00 97.00 116 PHE A N 1
ATOM 941 C CA . PHE A 1 116 ? 6.234 -8.196 -1.010 1.00 97.00 116 PHE A CA 1
ATOM 942 C C . PHE A 1 116 ? 6.817 -7.195 -2.016 1.00 97.00 116 PHE A C 1
ATOM 944 O O . PHE A 1 116 ? 7.205 -7.590 -3.118 1.00 97.00 116 PHE A O 1
ATOM 951 N N . PHE A 1 117 ? 6.943 -5.923 -1.627 1.00 96.19 117 PHE A N 1
ATOM 952 C CA . PHE A 1 117 ? 7.570 -4.886 -2.443 1.00 96.19 117 PHE A CA 1
ATOM 953 C C . PHE A 1 117 ? 8.974 -5.295 -2.886 1.00 96.19 117 PHE A C 1
ATOM 955 O O . PHE A 1 117 ? 9.272 -5.291 -4.079 1.00 96.19 117 PHE A O 1
ATOM 962 N N . PHE A 1 118 ? 9.822 -5.696 -1.937 1.00 93.69 118 PHE A N 1
ATOM 963 C CA . PHE A 1 118 ? 11.201 -6.067 -2.239 1.00 93.69 118 PHE A CA 1
ATOM 964 C C . PHE A 1 118 ? 11.323 -7.387 -3.002 1.00 93.69 118 PHE A C 1
ATOM 966 O O . PHE A 1 118 ? 12.197 -7.507 -3.858 1.00 93.69 118 PHE A O 1
ATOM 973 N N . GLN A 1 119 ? 10.489 -8.377 -2.682 1.00 93.38 119 GLN A N 1
ATOM 974 C CA . GLN A 1 119 ? 10.639 -9.743 -3.191 1.00 93.38 119 GLN A CA 1
ATOM 975 C C . GLN A 1 119 ? 9.943 -9.975 -4.533 1.00 93.38 119 GLN A C 1
ATOM 977 O O . GLN A 1 119 ? 10.396 -10.809 -5.316 1.00 93.38 119 GLN A O 1
ATOM 982 N N . HIS A 1 120 ? 8.850 -9.261 -4.801 1.00 94.69 120 HIS A N 1
ATOM 983 C CA . HIS A 1 120 ? 7.976 -9.549 -5.937 1.00 94.69 120 HIS A CA 1
ATOM 984 C C . HIS A 1 120 ? 7.718 -8.317 -6.795 1.00 94.69 120 HIS A C 1
ATOM 986 O O . HIS A 1 120 ? 7.977 -8.354 -7.997 1.00 94.69 120 HIS A O 1
ATOM 992 N N . LEU A 1 121 ? 7.246 -7.221 -6.192 1.00 95.50 121 LEU A N 1
ATOM 993 C CA . LEU A 1 121 ? 6.796 -6.064 -6.963 1.00 95.50 121 LEU A CA 1
ATOM 994 C C . LEU A 1 121 ? 7.949 -5.358 -7.674 1.00 95.50 121 LEU A C 1
ATOM 996 O O . LEU A 1 121 ? 7.901 -5.190 -8.887 1.00 95.50 121 LEU A O 1
ATOM 1000 N N . ARG A 1 122 ? 8.982 -4.949 -6.928 1.00 93.25 122 ARG A N 1
ATOM 1001 C CA . ARG A 1 122 ? 10.110 -4.177 -7.460 1.00 93.25 122 ARG A CA 1
ATOM 1002 C C . ARG A 1 122 ? 10.816 -4.910 -8.609 1.00 93.25 122 ARG A C 1
ATOM 1004 O O . ARG A 1 122 ? 10.957 -4.309 -9.670 1.00 93.25 122 ARG A O 1
ATOM 1011 N N . PRO A 1 123 ? 11.160 -6.210 -8.491 1.00 92.19 123 PRO A N 1
ATOM 1012 C CA . PRO A 1 123 ? 11.684 -6.970 -9.626 1.00 92.19 123 PRO A CA 1
ATOM 1013 C C . PRO A 1 123 ? 10.748 -6.992 -10.843 1.00 92.19 123 PRO A C 1
ATOM 1015 O O . PRO A 1 123 ? 11.199 -6.883 -11.983 1.00 92.19 123 PRO A O 1
ATOM 1018 N N . PHE A 1 124 ? 9.436 -7.116 -10.613 1.00 93.19 124 PHE A N 1
ATOM 1019 C CA . PHE A 1 124 ? 8.439 -7.160 -11.680 1.00 93.19 124 PHE A CA 1
ATOM 1020 C C . PHE A 1 124 ? 8.342 -5.838 -12.453 1.00 93.19 124 PHE A C 1
ATOM 1022 O O . PHE A 1 124 ? 8.371 -5.857 -13.687 1.00 93.19 124 PHE A O 1
ATOM 1029 N N . VAL A 1 125 ? 8.247 -4.701 -11.755 1.00 90.94 125 VAL A N 1
ATOM 1030 C CA . VAL A 1 125 ? 8.080 -3.384 -12.393 1.00 90.94 125 VAL A CA 1
ATOM 1031 C C . VAL A 1 125 ? 9.390 -2.864 -12.976 1.00 90.94 125 VAL A C 1
ATOM 1033 O O . VAL A 1 125 ? 9.434 -2.574 -14.164 1.00 90.94 125 VAL A O 1
ATOM 1036 N N . SER A 1 126 ? 10.490 -2.886 -12.216 1.00 87.75 126 SER A N 1
ATOM 1037 C CA . SER A 1 126 ? 11.771 -2.303 -12.643 1.00 87.75 126 SER A CA 1
ATOM 1038 C C . SER A 1 126 ? 12.487 -3.107 -13.733 1.00 87.75 126 SER A C 1
ATOM 1040 O O . SER A 1 126 ? 13.549 -2.705 -14.200 1.00 87.75 126 SER A O 1
ATOM 1042 N N . GLY A 1 127 ? 11.972 -4.281 -14.113 1.00 81.50 127 GLY A N 1
ATOM 1043 C CA . GLY A 1 127 ? 12.624 -5.136 -15.104 1.00 81.50 127 GLY A CA 1
ATOM 1044 C C . GLY A 1 127 ? 13.879 -5.848 -14.578 1.00 81.50 127 GLY A C 1
ATOM 1045 O O . GLY A 1 127 ? 14.528 -6.594 -15.312 1.00 81.50 127 GLY A O 1
ATOM 1046 N N . VAL A 1 128 ? 14.232 -5.629 -13.310 1.00 70.25 128 VAL A N 1
ATOM 1047 C CA . VAL A 1 128 ? 15.416 -6.206 -12.677 1.00 70.25 128 VAL A CA 1
ATOM 1048 C C . VAL A 1 128 ? 15.066 -7.619 -12.238 1.00 70.25 128 VAL A C 1
ATOM 1050 O O . VAL A 1 128 ? 14.225 -7.815 -11.364 1.00 70.25 128 VAL A O 1
ATOM 1053 N N . SER A 1 129 ? 15.706 -8.620 -12.848 1.00 54.91 129 SER A N 1
ATOM 1054 C CA . SER A 1 129 ? 15.538 -10.013 -12.431 1.00 54.91 129 SER A CA 1
ATOM 1055 C C . SER A 1 129 ? 15.771 -10.130 -10.918 1.00 54.91 129 SER A C 1
ATOM 1057 O O . SER A 1 129 ? 16.763 -9.581 -10.430 1.00 54.91 129 SER A O 1
ATOM 1059 N N . PRO A 1 130 ? 14.931 -10.875 -10.173 1.00 55.31 130 PRO A N 1
ATOM 1060 C CA . PRO A 1 130 ? 15.184 -11.198 -8.775 1.00 55.31 130 PRO A CA 1
ATOM 1061 C C . PRO A 1 130 ? 16.367 -12.175 -8.715 1.00 55.31 130 PRO A C 1
ATOM 1063 O O . PRO A 1 130 ? 16.202 -13.385 -8.588 1.00 55.31 130 PRO A O 1
ATOM 1066 N N . ALA A 1 131 ? 17.585 -11.677 -8.926 1.00 47.53 131 ALA A N 1
ATOM 1067 C CA . ALA A 1 131 ? 18.787 -12.485 -8.838 1.00 47.53 131 ALA A CA 1
ATOM 1068 C C . ALA A 1 131 ? 18.895 -13.010 -7.393 1.00 47.53 131 ALA A C 1
ATOM 1070 O O . ALA A 1 131 ? 18.852 -12.206 -6.459 1.00 47.53 131 ALA A O 1
ATOM 1071 N N . PRO A 1 132 ? 19.052 -14.329 -7.172 1.00 47.81 132 PRO A N 1
ATOM 1072 C CA . PRO A 1 132 ? 19.049 -14.912 -5.828 1.00 47.81 132 PRO A CA 1
ATOM 1073 C C . PRO A 1 132 ? 20.212 -14.469 -4.927 1.00 47.81 132 PRO A C 1
ATOM 1075 O O . PRO A 1 132 ? 20.266 -14.872 -3.768 1.00 47.81 132 PRO A O 1
ATOM 1078 N N . GLN A 1 133 ? 21.172 -13.693 -5.439 1.00 47.12 133 GLN A N 1
ATOM 1079 C CA . GLN A 1 133 ? 22.374 -13.287 -4.718 1.00 47.12 133 GLN A CA 1
ATOM 1080 C C . GLN A 1 133 ? 22.801 -11.874 -5.135 1.00 47.12 133 GLN A C 1
ATOM 1082 O O . GLN A 1 133 ? 23.336 -11.673 -6.217 1.00 47.12 133 GLN A O 1
ATOM 1087 N N . HIS A 1 134 ? 22.521 -10.913 -4.251 1.00 47.81 134 HIS A N 1
ATOM 1088 C CA . HIS A 1 134 ? 23.394 -9.806 -3.835 1.00 47.81 134 HIS A CA 1
ATOM 1089 C C . HIS A 1 134 ? 24.428 -9.261 -4.820 1.00 47.81 134 HIS A C 1
ATOM 1091 O O . HIS A 1 134 ? 25.593 -9.118 -4.460 1.00 47.81 134 HIS A O 1
ATOM 1097 N N . ASP A 1 135 ? 23.998 -8.816 -5.992 1.00 48.75 135 ASP A N 1
ATOM 1098 C CA . ASP A 1 135 ? 24.711 -7.715 -6.621 1.00 48.75 135 ASP A CA 1
ATOM 1099 C C . ASP A 1 135 ? 23.829 -6.470 -6.637 1.00 48.75 135 ASP A C 1
ATOM 1101 O O . ASP A 1 135 ? 23.275 -6.072 -7.656 1.00 48.75 135 ASP A O 1
ATOM 1105 N N . ARG A 1 136 ? 23.659 -5.854 -5.457 1.00 52.28 136 ARG A N 1
ATOM 1106 C CA . ARG A 1 136 ? 23.032 -4.524 -5.333 1.00 52.28 136 ARG A CA 1
ATOM 1107 C C . ARG A 1 136 ? 23.897 -3.415 -5.944 1.00 52.28 136 ARG A C 1
ATOM 1109 O O . ARG A 1 136 ? 23.453 -2.274 -5.988 1.00 52.28 136 ARG A O 1
ATOM 1116 N N . THR A 1 137 ? 25.101 -3.734 -6.438 1.00 46.66 137 THR A N 1
ATOM 1117 C CA . THR A 1 137 ? 25.852 -2.821 -7.311 1.00 46.66 137 THR A CA 1
ATOM 1118 C C . THR A 1 137 ? 25.335 -2.843 -8.751 1.00 46.66 137 THR A C 1
ATOM 1120 O O . THR A 1 137 ? 25.742 -2.005 -9.557 1.00 46.66 137 THR A O 1
ATOM 1123 N N . ALA A 1 138 ? 24.386 -3.735 -9.070 1.00 44.22 138 ALA A N 1
ATOM 1124 C CA . ALA A 1 138 ? 23.663 -3.692 -10.328 1.00 44.22 138 ALA A CA 1
ATOM 1125 C C . ALA A 1 138 ? 22.944 -2.335 -10.493 1.00 44.22 138 ALA A C 1
ATOM 1127 O O . ALA A 1 138 ? 22.332 -1.829 -9.544 1.00 44.22 138 ALA A O 1
ATOM 1128 N N . PRO A 1 139 ? 23.001 -1.732 -11.693 1.00 40.09 139 PRO A N 1
ATOM 1129 C CA . PRO A 1 139 ? 22.360 -0.454 -11.979 1.00 40.09 139 PRO A CA 1
ATOM 1130 C C . PRO A 1 139 ? 20.854 -0.531 -11.680 1.00 40.09 139 PRO A C 1
ATOM 1132 O O . PRO A 1 139 ? 20.140 -1.330 -12.280 1.00 40.09 139 PRO A O 1
ATOM 1135 N N . GLY A 1 140 ? 20.383 0.281 -10.726 1.00 52.47 140 GLY A N 1
ATOM 1136 C CA . GLY A 1 140 ? 18.972 0.337 -10.313 1.00 52.47 140 GLY A CA 1
ATOM 1137 C C . GLY A 1 140 ? 18.756 0.712 -8.842 1.00 52.47 140 GLY A C 1
ATOM 1138 O O . GLY A 1 140 ? 17.765 1.360 -8.511 1.00 52.47 140 GLY A O 1
ATOM 1139 N N . TYR A 1 141 ? 19.703 0.390 -7.957 1.00 62.53 141 TYR A N 1
ATOM 1140 C CA . TYR A 1 141 ? 19.660 0.835 -6.559 1.00 62.53 141 TYR A CA 1
ATOM 1141 C C . TYR A 1 141 ? 20.143 2.290 -6.444 1.00 62.53 141 TYR A C 1
ATOM 1143 O O . TYR A 1 141 ? 21.225 2.632 -6.917 1.00 62.53 141 TYR A O 1
ATOM 1151 N N . GLY A 1 142 ? 19.306 3.163 -5.871 1.00 66.88 142 GLY A N 1
ATOM 1152 C CA . GLY A 1 142 ? 19.529 4.618 -5.823 1.00 66.88 142 GLY A CA 1
ATOM 1153 C C . GLY A 1 142 ? 19.089 5.395 -7.074 1.00 66.88 142 GLY A C 1
ATOM 1154 O O . GLY A 1 142 ? 19.241 6.616 -7.121 1.00 66.88 142 GLY A O 1
ATOM 1155 N N . GLY A 1 143 ? 18.522 4.710 -8.074 1.00 75.94 143 GLY A N 1
ATOM 1156 C CA . GLY A 1 143 ? 17.851 5.346 -9.208 1.00 75.94 143 GLY A CA 1
ATOM 1157 C C . GLY A 1 143 ? 16.487 5.950 -8.836 1.00 75.94 143 GLY A C 1
ATOM 1158 O O . GLY A 1 143 ? 15.990 5.737 -7.724 1.00 75.94 143 GLY A O 1
ATOM 1159 N N . PRO A 1 144 ? 15.861 6.712 -9.752 1.00 85.50 144 PRO A N 1
ATOM 1160 C CA . PRO A 1 144 ? 14.477 7.140 -9.577 1.00 85.50 144 PRO A CA 1
ATOM 1161 C C . PRO A 1 144 ? 13.557 5.916 -9.492 1.00 85.50 144 PRO A C 1
ATOM 1163 O O . PRO A 1 144 ? 13.787 4.912 -10.166 1.00 85.50 144 PRO A O 1
ATOM 1166 N N . LEU A 1 145 ? 12.514 6.006 -8.668 1.00 87.19 145 LEU A N 1
ATOM 1167 C CA . LEU A 1 145 ? 11.481 4.974 -8.609 1.00 87.19 145 LEU A CA 1
ATOM 1168 C C . LEU A 1 145 ? 10.653 4.975 -9.897 1.00 87.19 145 LEU A C 1
ATOM 1170 O O . LEU A 1 145 ? 10.331 6.036 -10.435 1.00 87.19 145 LEU A O 1
ATOM 1174 N N . THR A 1 146 ? 10.270 3.785 -10.346 1.00 89.44 146 THR A N 1
ATOM 1175 C CA . THR A 1 146 ? 9.225 3.588 -11.357 1.00 89.44 146 THR A CA 1
ATOM 1176 C C . THR A 1 146 ? 7.876 4.110 -10.857 1.00 89.44 146 THR A C 1
ATOM 1178 O O . THR A 1 146 ? 7.665 4.311 -9.654 1.00 89.44 146 THR A O 1
ATOM 1181 N N . ILE A 1 147 ? 6.923 4.296 -11.775 1.00 86.56 147 ILE A N 1
ATOM 1182 C CA . ILE A 1 147 ? 5.572 4.755 -11.417 1.00 86.56 147 ILE A CA 1
ATOM 1183 C C . ILE A 1 147 ? 4.899 3.716 -10.510 1.00 86.56 147 ILE A C 1
ATOM 1185 O O . ILE A 1 147 ? 4.314 4.077 -9.487 1.00 86.56 147 ILE A O 1
ATOM 1189 N N . GLY A 1 148 ? 5.048 2.428 -10.839 1.00 89.06 148 GLY A N 1
ATOM 1190 C CA . GLY A 1 148 ? 4.522 1.323 -10.036 1.00 89.06 148 GLY A CA 1
ATOM 1191 C C . GLY A 1 148 ? 5.123 1.261 -8.626 1.00 89.06 148 GLY A C 1
ATOM 1192 O O . GLY A 1 148 ? 4.383 1.108 -7.652 1.00 89.06 148 GLY A O 1
ATOM 1193 N N . GLU A 1 149 ? 6.443 1.441 -8.483 1.00 93.31 149 GLU A N 1
ATOM 1194 C CA . GLU A 1 149 ? 7.086 1.505 -7.161 1.00 93.31 149 GLU A CA 1
ATOM 1195 C C . GLU A 1 149 ? 6.563 2.684 -6.337 1.00 93.31 149 GLU A C 1
ATOM 1197 O O . GLU A 1 149 ? 6.226 2.524 -5.162 1.00 93.31 149 GLU A O 1
ATOM 1202 N N . TYR A 1 150 ? 6.478 3.868 -6.945 1.00 92.12 150 TYR A N 1
ATOM 1203 C CA . TYR A 1 150 ? 6.022 5.071 -6.258 1.00 92.12 150 TYR A CA 1
ATOM 1204 C C . TYR A 1 150 ? 4.562 4.943 -5.797 1.00 92.12 150 TYR A C 1
ATOM 1206 O O . TYR A 1 150 ? 4.239 5.254 -4.648 1.00 92.12 150 TYR A O 1
ATOM 1214 N N . ALA A 1 151 ? 3.696 4.404 -6.661 1.00 92.06 151 ALA A N 1
ATOM 1215 C CA . ALA A 1 151 ? 2.300 4.121 -6.351 1.00 92.06 151 ALA A CA 1
ATOM 1216 C C . ALA A 1 151 ? 2.151 3.126 -5.191 1.00 92.06 151 ALA A C 1
ATOM 1218 O O . ALA A 1 151 ? 1.340 3.343 -4.290 1.00 92.06 151 ALA A O 1
ATOM 1219 N N . PHE A 1 152 ? 2.966 2.070 -5.153 1.00 96.12 152 PHE A N 1
ATOM 1220 C CA . PHE A 1 152 ? 2.941 1.117 -4.045 1.00 96.12 152 PHE A CA 1
ATOM 1221 C C . PHE A 1 152 ? 3.343 1.764 -2.716 1.00 96.12 152 PHE A C 1
ATOM 1223 O O . PHE A 1 152 ? 2.678 1.571 -1.697 1.00 96.12 152 PHE A O 1
ATOM 1230 N N . LEU A 1 153 ? 4.397 2.586 -2.710 1.00 95.12 153 LEU A N 1
ATOM 1231 C CA . LEU A 1 153 ? 4.837 3.278 -1.494 1.00 95.12 153 LEU A CA 1
ATOM 1232 C C . LEU A 1 153 ? 3.788 4.272 -0.969 1.00 95.12 153 LEU A C 1
ATOM 1234 O O . LEU A 1 153 ? 3.758 4.536 0.236 1.00 95.12 153 LEU A O 1
ATOM 1238 N N . TYR A 1 154 ? 2.879 4.778 -1.811 1.00 92.19 154 TYR A N 1
ATOM 1239 C CA . TYR A 1 154 ? 1.743 5.567 -1.329 1.00 92.19 154 TYR A CA 1
ATOM 1240 C C . TYR A 1 154 ? 0.815 4.773 -0.412 1.00 92.19 154 TYR A C 1
ATOM 1242 O O . TYR A 1 154 ? 0.371 5.333 0.590 1.00 92.19 154 TYR A O 1
ATOM 1250 N N . ILE A 1 155 ? 0.586 3.479 -0.670 1.00 94.50 155 ILE A N 1
ATOM 1251 C CA . ILE A 1 155 ? -0.194 2.620 0.238 1.00 94.50 155 ILE A CA 1
ATOM 1252 C C . ILE A 1 155 ? 0.402 2.682 1.644 1.00 94.50 155 ILE A C 1
ATOM 1254 O O . ILE A 1 155 ? -0.326 2.797 2.620 1.00 94.50 155 ILE A O 1
ATOM 1258 N N . LEU A 1 156 ? 1.728 2.689 1.766 1.00 93.38 156 LEU A N 1
ATOM 1259 C CA . LEU A 1 156 ? 2.396 2.751 3.063 1.00 93.38 156 LEU A CA 1
ATOM 1260 C C . LEU A 1 156 ? 2.334 4.138 3.688 1.00 93.38 156 LEU A C 1
ATOM 1262 O O . LEU A 1 156 ? 2.326 4.247 4.908 1.00 93.38 156 LEU A O 1
ATOM 1266 N N . ARG A 1 157 ? 2.206 5.206 2.897 1.00 90.88 157 ARG A N 1
ATOM 1267 C CA . ARG A 1 157 ? 2.025 6.567 3.425 1.00 90.88 157 ARG A CA 1
ATOM 1268 C C . ARG A 1 157 ? 0.693 6.762 4.148 1.00 90.88 157 ARG A C 1
ATOM 1270 O O . ARG A 1 157 ? 0.590 7.684 4.953 1.00 90.88 157 ARG A O 1
ATOM 1277 N N . VAL A 1 158 ? -0.297 5.880 3.959 1.00 92.81 158 VAL A N 1
ATOM 1278 C CA . VAL A 1 158 ? -1.533 5.915 4.770 1.00 92.81 158 VAL A CA 1
ATOM 1279 C C . VAL A 1 158 ? -1.265 5.654 6.254 1.00 92.81 158 VAL A C 1
ATOM 1281 O O . VAL A 1 158 ? -2.082 6.046 7.090 1.00 92.81 158 VAL A O 1
ATOM 1284 N N . THR A 1 159 ? -0.121 5.038 6.593 1.00 92.00 159 THR A N 1
ATOM 1285 C CA . THR A 1 159 ? 0.335 4.862 7.981 1.00 92.00 159 THR A CA 1
ATOM 1286 C C . THR A 1 159 ? 0.312 6.182 8.729 1.00 92.00 159 THR A C 1
ATOM 1288 O O . THR A 1 159 ? -0.168 6.211 9.852 1.00 92.00 159 THR A O 1
ATOM 1291 N N . TYR A 1 160 ? 0.708 7.290 8.097 1.00 91.62 160 TYR A N 1
ATOM 1292 C CA . TYR A 1 160 ? 0.701 8.609 8.719 1.00 91.62 160 TYR A CA 1
ATOM 1293 C C . TYR A 1 160 ? -0.688 8.997 9.246 1.00 91.62 160 TYR A C 1
ATOM 1295 O O . TYR A 1 160 ? -0.854 9.291 10.431 1.00 91.62 160 TYR A O 1
ATOM 1303 N N . ASN A 1 161 ? -1.711 8.930 8.388 1.00 93.56 161 ASN A N 1
ATOM 1304 C CA . ASN A 1 161 ? -3.091 9.248 8.756 1.00 93.56 161 ASN A CA 1
ATOM 1305 C C . ASN A 1 161 ? -3.619 8.299 9.844 1.00 93.56 161 ASN A C 1
ATOM 1307 O O . ASN A 1 161 ? -4.292 8.731 10.784 1.00 93.56 161 ASN A O 1
ATOM 1311 N N . LEU A 1 162 ? -3.304 7.007 9.744 1.00 95.50 162 LEU A N 1
ATOM 1312 C CA . LEU A 1 162 ? -3.724 6.005 10.725 1.00 95.50 162 LEU A CA 1
ATOM 1313 C C . LEU A 1 162 ? -3.039 6.212 12.083 1.00 95.50 162 LEU A C 1
ATOM 1315 O O . LEU A 1 162 ? -3.710 6.147 13.112 1.00 95.50 162 LEU A O 1
ATOM 1319 N N . THR A 1 163 ? -1.745 6.536 12.096 1.00 94.25 163 THR A N 1
ATOM 1320 C CA . THR A 1 163 ? -0.960 6.852 13.296 1.00 94.25 163 THR A CA 1
ATOM 1321 C C . THR A 1 163 ? -1.500 8.091 13.996 1.00 94.25 163 THR A C 1
ATOM 1323 O O . THR A 1 163 ? -1.728 8.059 15.206 1.00 94.25 163 THR A O 1
ATOM 1326 N N . GLN A 1 164 ? -1.801 9.163 13.255 1.00 92.94 164 GLN A N 1
ATOM 1327 C CA . GLN A 1 164 ? -2.426 10.359 13.827 1.00 92.94 164 GLN A CA 1
ATOM 1328 C C . GLN A 1 164 ? -3.742 10.026 14.539 1.00 92.94 164 GLN A C 1
ATOM 1330 O O . GLN A 1 164 ? -3.959 10.429 15.684 1.00 92.94 164 GLN A O 1
ATOM 1335 N N . ARG A 1 165 ? -4.610 9.236 13.896 1.00 94.94 165 ARG A N 1
ATOM 1336 C CA . ARG A 1 165 ? -5.884 8.814 14.494 1.00 94.94 165 ARG A CA 1
ATOM 1337 C C . ARG A 1 165 ? -5.695 7.901 15.695 1.00 94.94 165 ARG A C 1
ATOM 1339 O O . ARG A 1 165 ? -6.417 8.042 16.678 1.00 94.94 165 ARG A O 1
ATOM 1346 N N . TRP A 1 166 ? -4.753 6.969 15.627 1.00 95.69 166 TRP A N 1
ATOM 1347 C CA . TRP A 1 166 ? -4.440 6.062 16.726 1.00 95.69 166 TRP A CA 1
ATOM 1348 C C . TRP A 1 166 ? -3.957 6.818 17.963 1.00 95.69 166 TRP A C 1
ATOM 1350 O O . TRP A 1 166 ? -4.460 6.592 19.067 1.00 95.69 166 TRP A O 1
ATOM 1360 N N . ASN A 1 167 ? -3.051 7.775 17.771 1.00 93.88 167 ASN A N 1
ATOM 1361 C CA . ASN A 1 167 ? -2.546 8.631 18.841 1.00 93.88 167 ASN A CA 1
ATOM 1362 C C . ASN A 1 167 ? -3.665 9.491 19.443 1.00 93.88 167 ASN A C 1
ATOM 1364 O O . ASN A 1 167 ? -3.736 9.638 20.662 1.00 93.88 167 ASN A O 1
ATOM 1368 N N . ALA A 1 168 ? -4.603 9.956 18.615 1.00 94.56 168 ALA A N 1
ATOM 1369 C CA . ALA A 1 168 ? -5.803 10.668 19.049 1.00 94.56 168 ALA A CA 1
ATOM 1370 C C . ALA A 1 168 ? -6.917 9.764 19.624 1.00 94.56 168 ALA A C 1
ATOM 1372 O O . ALA A 1 168 ? -7.973 10.272 19.993 1.00 94.56 168 ALA A O 1
ATOM 1373 N N . LYS A 1 169 ? -6.723 8.437 19.689 1.00 94.94 169 LYS A N 1
ATOM 1374 C CA . LYS A 1 169 ? -7.746 7.451 20.102 1.00 94.94 169 LYS A CA 1
ATOM 1375 C C . LYS A 1 169 ? -9.026 7.488 19.248 1.00 94.94 169 LYS A C 1
ATOM 1377 O O . LYS A 1 169 ? -10.107 7.147 19.716 1.00 94.94 169 LYS A O 1
ATOM 1382 N N . LEU A 1 170 ? -8.893 7.873 17.977 1.00 95.56 170 LEU A N 1
ATOM 1383 C CA . LEU A 1 170 ? -9.970 7.955 16.982 1.00 95.56 170 LEU A CA 1
ATOM 1384 C C . LEU A 1 170 ? -9.983 6.784 15.989 1.00 95.56 170 LEU A C 1
ATOM 1386 O O . LEU A 1 170 ? -10.871 6.719 15.135 1.00 95.56 170 LEU A O 1
ATOM 1390 N N . LEU A 1 171 ? -8.990 5.894 16.052 1.00 96.50 171 LEU A N 1
ATOM 1391 C CA . LEU A 1 171 ? -8.925 4.696 15.221 1.00 96.50 171 LEU A CA 1
ATOM 1392 C C . LEU A 1 171 ? -9.598 3.528 15.954 1.00 96.50 171 LEU A C 1
ATOM 1394 O O . LEU A 1 171 ? -9.040 2.990 16.908 1.00 96.50 171 LEU A O 1
ATOM 1398 N N . ARG A 1 172 ? -10.817 3.175 15.533 1.00 96.69 172 ARG A N 1
ATOM 1399 C CA . ARG A 1 172 ? -11.605 2.090 16.142 1.00 96.69 172 ARG A CA 1
ATOM 1400 C C . ARG A 1 172 ? -11.175 0.720 15.626 1.00 96.69 172 ARG A C 1
ATOM 1402 O O . ARG A 1 172 ? -10.671 0.587 14.515 1.00 96.69 172 ARG A O 1
ATOM 1409 N N . GLU A 1 173 ? -11.497 -0.310 16.399 1.00 96.81 173 GLU A N 1
ATOM 1410 C CA . GLU A 1 173 ? -11.232 -1.706 16.044 1.00 96.81 173 GLU A CA 1
ATOM 1411 C C . GLU A 1 173 ? -11.895 -2.124 14.717 1.00 96.81 173 GLU A C 1
ATOM 1413 O O . GLU A 1 173 ? -11.292 -2.822 13.906 1.00 96.81 173 GLU A O 1
ATOM 1418 N N . GLY A 1 174 ? -13.123 -1.657 14.451 1.00 96.12 174 GLY A N 1
ATOM 1419 C CA . GLY A 1 174 ? -13.803 -1.896 13.174 1.00 96.12 174 GLY A CA 1
ATOM 1420 C C . GLY A 1 174 ? -13.011 -1.349 11.985 1.00 96.12 174 GLY A C 1
ATOM 1421 O O . GLY A 1 174 ? -12.793 -2.066 11.011 1.00 96.12 174 GLY A O 1
ATOM 1422 N N . GLN A 1 175 ? -12.504 -0.119 12.101 1.00 97.19 175 GLN A N 1
ATOM 1423 C CA . GLN A 1 175 ? -11.654 0.512 11.087 1.00 97.19 175 GLN A CA 1
ATOM 1424 C C . GLN A 1 175 ? -10.342 -0.254 10.888 1.00 97.19 175 GLN A C 1
ATOM 1426 O O . GLN A 1 175 ? -9.963 -0.499 9.748 1.00 97.19 175 GLN A O 1
ATOM 1431 N N . ILE A 1 176 ? -9.681 -0.677 11.973 1.00 97.19 176 ILE A N 1
ATOM 1432 C CA . ILE A 1 176 ? -8.433 -1.459 11.920 1.00 97.19 176 ILE A CA 1
ATOM 1433 C C . ILE A 1 176 ? -8.637 -2.742 11.115 1.00 97.19 176 ILE A C 1
ATOM 1435 O O . ILE A 1 176 ? -7.880 -2.997 10.179 1.00 97.19 176 ILE A O 1
ATOM 1439 N N . ARG A 1 177 ? -9.697 -3.505 11.411 1.00 96.69 177 ARG A N 1
ATOM 1440 C CA . ARG A 1 177 ? -10.009 -4.738 10.674 1.00 96.69 177 ARG A CA 1
ATOM 1441 C C . ARG A 1 177 ? -10.274 -4.482 9.192 1.00 96.69 177 ARG A C 1
ATOM 1443 O O . ARG A 1 177 ? -9.793 -5.237 8.352 1.00 96.69 177 ARG A O 1
ATOM 1450 N N . ILE A 1 178 ? -11.014 -3.421 8.857 1.00 96.69 178 ILE A N 1
ATOM 1451 C CA . ILE A 1 178 ? -11.280 -3.063 7.455 1.00 96.69 178 ILE A CA 1
ATOM 1452 C C . ILE A 1 178 ? -9.972 -2.690 6.742 1.00 96.69 178 ILE A C 1
ATOM 1454 O O . ILE A 1 178 ? -9.747 -3.160 5.631 1.00 96.69 178 ILE A O 1
ATOM 1458 N N . VAL A 1 179 ? -9.085 -1.912 7.378 1.00 97.19 179 VAL A N 1
ATOM 1459 C CA . VAL A 1 179 ? -7.762 -1.580 6.816 1.00 97.19 179 VAL A CA 1
ATOM 1460 C C . VAL A 1 179 ? -6.941 -2.842 6.569 1.00 97.19 179 VAL A C 1
ATOM 1462 O O . VAL A 1 179 ? -6.422 -3.010 5.471 1.00 97.19 179 VAL A O 1
ATOM 1465 N N . GLN A 1 180 ? -6.847 -3.752 7.542 1.00 96.69 180 GLN A N 1
ATOM 1466 C CA . GLN A 1 180 ? -6.100 -5.006 7.386 1.00 96.69 180 GLN A CA 1
ATOM 1467 C C . GLN A 1 180 ? -6.634 -5.849 6.221 1.00 96.69 180 GLN A C 1
ATOM 1469 O O . GLN A 1 180 ? -5.848 -6.373 5.433 1.00 96.69 180 GLN A O 1
ATOM 1474 N N . ARG A 1 181 ? -7.962 -5.939 6.063 1.00 95.31 181 ARG A N 1
ATOM 1475 C CA . ARG A 1 181 ? -8.584 -6.645 4.932 1.00 95.31 181 ARG A CA 1
ATOM 1476 C C . ARG A 1 181 ? -8.321 -5.959 3.598 1.00 95.31 181 ARG A C 1
ATOM 1478 O O . ARG A 1 181 ? -8.001 -6.648 2.639 1.00 95.31 181 ARG A O 1
ATOM 1485 N N . ALA A 1 182 ? -8.418 -4.631 3.538 1.00 95.19 182 ALA A N 1
ATOM 1486 C CA . ALA A 1 182 ? -8.132 -3.867 2.325 1.00 95.19 182 ALA A CA 1
ATOM 1487 C C . ALA A 1 182 ? -6.669 -4.034 1.885 1.00 95.19 182 ALA A C 1
ATOM 1489 O O . ALA A 1 182 ? -6.403 -4.280 0.714 1.00 95.19 182 ALA A O 1
ATOM 1490 N N . LEU A 1 183 ? -5.735 -3.971 2.838 1.00 96.56 183 LEU A N 1
ATOM 1491 C CA . LEU A 1 183 ? -4.314 -4.229 2.619 1.00 96.56 183 LEU A CA 1
ATOM 1492 C C . LEU A 1 183 ? -4.080 -5.660 2.103 1.00 96.56 183 LEU A C 1
ATOM 1494 O O . LEU A 1 183 ? -3.425 -5.855 1.082 1.00 96.56 183 LEU A O 1
ATOM 1498 N N . LYS A 1 184 ? -4.659 -6.671 2.760 1.00 95.94 184 LYS A N 1
ATOM 1499 C CA . LYS A 1 184 ? -4.534 -8.071 2.328 1.00 95.94 184 LYS A CA 1
ATOM 1500 C C . LYS A 1 184 ? -5.101 -8.298 0.922 1.00 95.94 184 LYS A C 1
ATOM 1502 O O . LYS A 1 184 ? -4.423 -8.887 0.088 1.00 95.94 184 LYS A O 1
ATOM 1507 N N . ALA A 1 185 ? -6.308 -7.800 0.653 1.00 93.75 185 ALA A N 1
ATOM 1508 C CA . ALA A 1 185 ? -6.946 -7.917 -0.654 1.00 93.75 185 ALA A CA 1
ATOM 1509 C C . ALA A 1 185 ? -6.124 -7.224 -1.752 1.00 93.75 185 ALA A C 1
ATOM 1511 O O . ALA A 1 185 ? -5.926 -7.803 -2.816 1.00 93.75 185 ALA A O 1
ATOM 1512 N N . GLY A 1 186 ? -5.579 -6.034 -1.471 1.00 94.25 186 GLY A N 1
ATOM 1513 C CA . GLY A 1 186 ? -4.690 -5.326 -2.393 1.00 94.25 186 GLY A CA 1
ATOM 1514 C C . GLY A 1 186 ? -3.416 -6.113 -2.712 1.00 94.25 186 GLY A C 1
ATOM 1515 O O . GLY A 1 186 ? -3.013 -6.183 -3.871 1.00 94.25 186 GLY A O 1
ATOM 1516 N N . LEU A 1 187 ? -2.802 -6.770 -1.719 1.00 96.69 187 LEU A N 1
ATOM 1517 C CA . LEU A 1 187 ? -1.668 -7.670 -1.966 1.00 96.69 187 LEU A CA 1
ATOM 1518 C C . LEU A 1 187 ? -2.043 -8.880 -2.814 1.00 96.69 187 LEU A C 1
ATOM 1520 O O . LEU A 1 187 ? -1.291 -9.243 -3.717 1.00 96.69 187 LEU A O 1
ATOM 1524 N N . ASP A 1 188 ? -3.170 -9.522 -2.518 1.00 96.00 188 ASP A N 1
ATOM 1525 C CA . ASP A 1 188 ? -3.615 -10.704 -3.255 1.00 96.00 188 ASP A CA 1
ATOM 1526 C C . ASP A 1 188 ? -3.922 -10.355 -4.721 1.00 96.00 188 ASP A C 1
ATOM 1528 O O . ASP A 1 188 ? -3.539 -11.094 -5.628 1.00 96.00 188 ASP A O 1
ATOM 1532 N N . GLU A 1 189 ? -4.496 -9.180 -4.976 1.00 94.44 189 GLU A N 1
ATOM 1533 C CA . GLU A 1 189 ? -4.715 -8.666 -6.327 1.00 94.44 189 GLU A CA 1
ATOM 1534 C C . GLU A 1 189 ? -3.397 -8.355 -7.054 1.00 94.44 189 GLU A C 1
ATOM 1536 O O . GLU A 1 189 ? -3.195 -8.803 -8.185 1.00 94.44 189 GLU A O 1
ATOM 1541 N N . LEU A 1 190 ? -2.439 -7.697 -6.391 1.00 96.62 190 LEU A N 1
ATOM 1542 C CA . LEU A 1 190 ? -1.101 -7.474 -6.955 1.00 96.62 190 LEU A CA 1
ATOM 1543 C C . LEU A 1 190 ? -0.372 -8.789 -7.263 1.00 96.62 190 LEU A C 1
ATOM 1545 O O . LEU A 1 190 ? 0.293 -8.894 -8.294 1.00 96.62 190 LEU A O 1
ATOM 1549 N N . ARG A 1 191 ? -0.518 -9.818 -6.418 1.00 97.12 191 ARG A N 1
ATOM 1550 C CA . ARG A 1 191 ? 0.021 -11.164 -6.684 1.00 97.12 191 ARG A CA 1
ATOM 1551 C C . ARG A 1 191 ? -0.579 -11.754 -7.961 1.00 97.12 191 ARG A C 1
ATOM 1553 O O . ARG A 1 191 ? 0.166 -12.291 -8.780 1.00 97.12 191 ARG A O 1
ATOM 1560 N N . ILE A 1 192 ? -1.892 -11.630 -8.155 1.00 95.88 192 ILE A N 1
ATOM 1561 C CA . ILE A 1 192 ? -2.578 -12.097 -9.369 1.00 95.88 192 ILE A CA 1
ATOM 1562 C C . ILE A 1 192 ? -2.080 -11.331 -10.598 1.00 95.88 192 ILE A C 1
ATOM 1564 O O . ILE A 1 192 ? -1.769 -11.959 -11.610 1.00 95.88 192 ILE A O 1
ATOM 1568 N N . ILE A 1 193 ? -1.946 -10.006 -10.516 1.00 94.00 193 ILE A N 1
ATOM 1569 C CA . ILE A 1 193 ? -1.443 -9.171 -11.618 1.00 94.00 193 ILE A CA 1
ATOM 1570 C C . ILE A 1 193 ? -0.043 -9.618 -12.030 1.00 94.00 193 ILE A C 1
ATOM 1572 O O . ILE A 1 193 ? 0.177 -9.893 -13.207 1.00 94.00 193 ILE A O 1
ATOM 1576 N N . ILE A 1 194 ? 0.878 -9.772 -11.074 1.00 95.50 194 ILE A N 1
ATOM 1577 C CA . ILE A 1 194 ? 2.248 -10.234 -11.347 1.00 95.50 194 ILE A CA 1
ATOM 1578 C C . ILE A 1 194 ? 2.247 -11.637 -11.971 1.00 95.50 194 ILE A C 1
ATOM 1580 O O . ILE A 1 194 ? 3.036 -11.912 -12.871 1.00 95.50 194 ILE A O 1
ATOM 1584 N N . ALA A 1 195 ? 1.372 -12.533 -11.506 1.00 95.31 195 ALA A N 1
ATOM 1585 C CA . ALA A 1 195 ? 1.309 -13.910 -11.991 1.00 95.31 195 ALA A CA 1
ATOM 1586 C C . ALA A 1 195 ? 0.696 -14.042 -13.396 1.00 95.31 195 ALA A C 1
ATOM 1588 O O . ALA A 1 195 ? 1.026 -14.977 -14.125 1.00 95.31 195 ALA A O 1
ATOM 1589 N N . THR A 1 196 ? -0.216 -13.143 -13.765 1.00 94.06 196 THR A N 1
ATOM 1590 C CA . THR A 1 196 ? -0.998 -13.233 -15.010 1.00 94.06 196 THR A CA 1
ATOM 1591 C C . THR A 1 196 ? -0.512 -12.289 -16.105 1.00 94.06 196 THR A C 1
ATOM 1593 O O . THR A 1 196 ? -0.736 -12.565 -17.283 1.00 94.06 196 THR A O 1
ATOM 1596 N N . THR A 1 197 ? 0.181 -11.209 -15.746 1.00 91.88 197 THR A N 1
ATOM 1597 C CA . THR A 1 197 ? 0.683 -10.207 -16.692 1.00 91.88 197 THR A CA 1
ATOM 1598 C C . THR A 1 197 ? 2.073 -10.604 -17.190 1.00 91.88 197 THR A C 1
ATOM 1600 O O . THR A 1 197 ? 2.999 -10.728 -16.384 1.00 91.88 197 THR A O 1
ATOM 1603 N N . PRO A 1 198 ? 2.283 -10.775 -18.509 1.00 91.50 198 PRO A N 1
ATOM 1604 C CA . PRO A 1 198 ? 3.609 -11.052 -19.046 1.00 91.50 198 PRO A CA 1
ATOM 1605 C C . PRO A 1 198 ? 4.615 -9.959 -18.671 1.00 91.50 198 PRO A C 1
ATOM 1607 O O . PRO A 1 198 ? 4.309 -8.770 -18.733 1.00 91.50 198 PRO A O 1
ATOM 1610 N N . PHE A 1 199 ? 5.849 -10.349 -18.354 1.00 87.44 199 PHE A N 1
ATOM 1611 C CA . PHE A 1 199 ? 6.881 -9.423 -17.875 1.00 87.44 199 PHE A CA 1
ATOM 1612 C C . PHE A 1 199 ? 7.219 -8.284 -18.854 1.00 87.44 199 PHE A C 1
ATOM 1614 O O . PHE A 1 199 ? 7.612 -7.206 -18.419 1.00 87.44 199 PHE A O 1
ATOM 1621 N N . ASN A 1 200 ? 7.046 -8.499 -20.161 1.00 87.31 200 ASN A N 1
ATOM 1622 C CA . ASN A 1 200 ? 7.345 -7.515 -21.212 1.00 87.31 200 ASN A CA 1
ATOM 1623 C C . ASN A 1 200 ? 6.112 -6.709 -21.663 1.00 87.31 200 ASN A C 1
ATOM 1625 O O . ASN A 1 200 ? 6.136 -6.094 -22.725 1.00 87.31 200 ASN A O 1
ATOM 1629 N N . THR A 1 201 ? 5.024 -6.750 -20.895 1.00 87.06 201 THR A N 1
ATOM 1630 C CA . THR A 1 201 ? 3.794 -6.003 -21.187 1.00 87.06 201 THR A CA 1
ATOM 1631 C C . THR A 1 201 ? 4.051 -4.500 -20.997 1.00 87.06 201 THR A C 1
ATOM 1633 O O . THR A 1 201 ? 4.437 -4.119 -19.888 1.00 87.06 201 THR A O 1
ATOM 1636 N N . PRO A 1 202 ? 3.886 -3.649 -22.033 1.00 82.56 202 PRO A N 1
ATOM 1637 C CA . PRO A 1 202 ? 4.258 -2.229 -21.970 1.00 82.56 202 PRO A CA 1
ATOM 1638 C C . PRO A 1 202 ? 3.552 -1.433 -20.865 1.00 82.56 202 PRO A C 1
ATOM 1640 O O . PRO A 1 202 ? 4.142 -0.526 -20.293 1.00 82.56 202 PRO A O 1
ATOM 1643 N N . ASP A 1 203 ? 2.314 -1.798 -20.539 1.00 85.62 203 ASP A N 1
ATOM 1644 C CA . ASP A 1 203 ? 1.421 -1.118 -19.595 1.00 85.62 203 ASP A CA 1
ATOM 1645 C C . ASP A 1 203 ? 1.397 -1.758 -18.195 1.00 85.62 203 ASP A C 1
ATOM 1647 O O . ASP A 1 203 ? 0.612 -1.354 -17.336 1.00 85.62 203 ASP A O 1
ATOM 1651 N N . LYS A 1 204 ? 2.274 -2.734 -17.906 1.00 89.69 204 LYS A N 1
ATOM 1652 C CA . LYS A 1 204 ? 2.272 -3.434 -16.605 1.00 89.69 204 LYS A CA 1
ATOM 1653 C C . LYS A 1 204 ? 2.446 -2.491 -15.408 1.00 89.69 204 LYS A C 1
ATOM 1655 O O . LYS A 1 204 ? 1.873 -2.740 -14.350 1.00 89.69 204 LYS A O 1
ATOM 1660 N N . GLU A 1 205 ? 3.244 -1.430 -15.561 1.00 86.94 205 GLU A N 1
ATOM 1661 C CA . GLU A 1 205 ? 3.468 -0.449 -14.494 1.00 86.94 205 GLU A CA 1
ATOM 1662 C C . GLU A 1 205 ? 2.220 0.384 -14.227 1.00 86.94 205 GLU A C 1
ATOM 1664 O O . GLU A 1 205 ? 1.890 0.608 -13.065 1.00 86.94 205 GLU A O 1
ATOM 1669 N N . ASP A 1 206 ? 1.512 0.797 -15.281 1.00 83.94 206 ASP A N 1
ATOM 1670 C CA . ASP A 1 206 ? 0.284 1.582 -15.162 1.00 83.94 206 ASP A CA 1
ATOM 1671 C C . ASP A 1 206 ? -0.822 0.756 -14.492 1.00 83.94 206 ASP A C 1
ATOM 1673 O O . ASP A 1 206 ? -1.509 1.257 -13.600 1.00 83.94 206 ASP A O 1
ATOM 1677 N N . VAL A 1 207 ? -0.937 -0.533 -14.840 1.00 87.06 207 VAL A N 1
ATOM 1678 C CA . VAL A 1 207 ? -1.864 -1.463 -14.175 1.00 87.06 207 VAL A CA 1
ATOM 1679 C C . VAL A 1 207 ? -1.535 -1.570 -12.684 1.00 87.06 207 VAL A C 1
ATOM 1681 O O . VAL A 1 207 ? -2.401 -1.335 -11.843 1.00 87.06 207 VAL A O 1
ATOM 1684 N N . VAL A 1 208 ? -0.279 -1.866 -12.330 1.00 91.88 208 VAL A N 1
ATOM 1685 C CA . VAL A 1 208 ? 0.161 -1.936 -10.924 1.00 91.88 208 VAL A CA 1
ATOM 1686 C C . VAL A 1 208 ? -0.123 -0.628 -10.184 1.00 91.88 208 VAL A C 1
ATOM 1688 O O . VAL A 1 208 ? -0.629 -0.651 -9.058 1.00 91.88 208 VAL A O 1
ATOM 1691 N N . ALA A 1 209 ? 0.201 0.505 -10.806 1.00 88.31 209 ALA A N 1
ATOM 1692 C CA . ALA A 1 209 ? 0.036 1.814 -10.206 1.00 88.31 209 ALA A CA 1
ATOM 1693 C C . ALA A 1 209 ? -1.435 2.117 -9.914 1.00 88.31 209 ALA A C 1
ATOM 1695 O O . ALA A 1 209 ? -1.752 2.508 -8.791 1.00 88.31 209 ALA A O 1
ATOM 1696 N N . GLU A 1 210 ? -2.337 1.872 -10.868 1.00 86.88 210 GLU A N 1
ATOM 1697 C CA . GLU A 1 210 ? -3.783 2.062 -10.696 1.00 86.88 210 GLU A CA 1
ATOM 1698 C C . GLU A 1 210 ? -4.309 1.273 -9.488 1.00 86.88 210 GLU A C 1
ATOM 1700 O O . GLU A 1 210 ? -5.007 1.824 -8.633 1.00 86.88 210 GLU A O 1
ATOM 1705 N N . TYR A 1 211 ? -3.926 0.003 -9.354 1.00 91.00 211 TYR A N 1
ATOM 1706 C CA . TYR A 1 211 ? -4.347 -0.824 -8.221 1.00 91.00 211 TYR A CA 1
ATOM 1707 C C . TYR A 1 211 ? -3.810 -0.325 -6.879 1.00 91.00 211 TYR A C 1
ATOM 1709 O O . TYR A 1 211 ? -4.539 -0.282 -5.877 1.00 91.00 211 TYR A O 1
ATOM 1717 N N . CYS A 1 212 ? -2.553 0.117 -6.857 1.00 94.06 212 CYS A N 1
ATOM 1718 C CA . CYS A 1 212 ? -1.969 0.697 -5.658 1.00 94.06 212 CYS A CA 1
ATOM 1719 C C . CYS A 1 212 ? -2.675 2.002 -5.268 1.00 94.06 212 CYS A C 1
ATOM 1721 O O . CYS A 1 212 ? -3.009 2.194 -4.096 1.00 94.06 212 CYS A O 1
ATOM 1723 N N . PHE A 1 213 ? -2.987 2.861 -6.242 1.00 90.06 213 PHE A N 1
ATOM 1724 C CA . PHE A 1 213 ? -3.737 4.093 -6.015 1.00 90.06 213 PHE A CA 1
ATOM 1725 C C . PHE A 1 213 ? -5.158 3.827 -5.521 1.00 90.06 213 PHE A C 1
ATOM 1727 O O . PHE A 1 213 ? -5.590 4.481 -4.577 1.00 90.06 213 PHE A O 1
ATOM 1734 N N . ARG A 1 214 ? -5.880 2.845 -6.073 1.00 89.50 214 ARG A N 1
ATOM 1735 C CA . ARG A 1 214 ? -7.216 2.462 -5.579 1.00 89.50 214 ARG A CA 1
ATOM 1736 C C . ARG A 1 214 ? -7.176 2.054 -4.108 1.00 89.50 214 ARG A C 1
ATOM 1738 O O . ARG A 1 214 ? -7.991 2.531 -3.317 1.00 89.50 214 ARG A O 1
ATOM 1745 N N . THR A 1 215 ? -6.203 1.225 -3.736 1.00 94.06 215 THR A N 1
ATOM 1746 C CA . THR A 1 215 ? -6.011 0.775 -2.348 1.00 94.06 215 THR A CA 1
ATOM 1747 C C . THR A 1 215 ? -5.661 1.949 -1.433 1.00 94.06 215 THR A C 1
ATOM 1749 O O . THR A 1 215 ? -6.272 2.129 -0.378 1.00 94.06 215 THR A O 1
ATOM 1752 N N . TYR A 1 216 ? -4.724 2.796 -1.865 1.00 94.69 216 TYR A N 1
ATOM 1753 C CA . TYR A 1 216 ? -4.346 4.021 -1.167 1.00 94.69 216 TYR A CA 1
ATOM 1754 C C . TYR A 1 216 ? -5.547 4.944 -0.935 1.00 94.69 216 TYR A C 1
ATOM 1756 O O . TYR A 1 216 ? -5.786 5.358 0.198 1.00 94.69 216 TYR A O 1
ATOM 1764 N N . MET A 1 217 ? -6.327 5.231 -1.979 1.00 92.12 217 MET A N 1
ATOM 1765 C CA . MET A 1 217 ? -7.476 6.135 -1.921 1.00 92.12 217 MET A CA 1
ATOM 1766 C C . MET A 1 217 ? -8.594 5.572 -1.046 1.00 92.12 217 MET A C 1
ATOM 1768 O O . MET A 1 217 ? -9.155 6.306 -0.235 1.00 92.12 217 MET A O 1
ATOM 1772 N N . LEU A 1 218 ? -8.879 4.269 -1.132 1.00 93.75 218 LEU A N 1
ATOM 1773 C CA . LEU A 1 218 ? -9.827 3.606 -0.237 1.00 93.75 218 LEU A CA 1
ATOM 1774 C C . LEU A 1 218 ? -9.430 3.801 1.232 1.00 93.75 218 LEU A C 1
ATOM 1776 O O . LEU A 1 218 ? -10.260 4.157 2.070 1.00 93.75 218 LEU A O 1
ATOM 1780 N N . ILE A 1 219 ? -8.158 3.587 1.567 1.00 96.00 219 ILE A N 1
ATOM 1781 C CA . ILE A 1 219 ? -7.716 3.715 2.955 1.00 96.00 219 ILE A CA 1
ATOM 1782 C C . ILE A 1 219 ? -7.669 5.184 3.371 1.00 96.00 219 ILE A C 1
ATOM 1784 O O . ILE A 1 219 ? -8.206 5.517 4.421 1.00 96.00 219 ILE A O 1
ATOM 1788 N N . ARG A 1 220 ? -7.067 6.071 2.576 1.00 94.88 220 ARG A N 1
ATOM 1789 C CA . ARG A 1 220 ? -6.886 7.484 2.928 1.00 94.88 220 ARG A CA 1
ATOM 1790 C C . ARG A 1 220 ? -8.198 8.264 2.931 1.00 94.88 220 ARG A C 1
ATOM 1792 O O . ARG A 1 220 ? -8.530 8.871 3.947 1.00 94.88 220 ARG A O 1
ATOM 1799 N N . GLU A 1 221 ? -8.908 8.269 1.806 1.00 93.31 221 GLU A N 1
ATOM 1800 C CA . GLU A 1 221 ? -10.065 9.149 1.586 1.00 93.31 221 GLU A CA 1
ATOM 1801 C C . GLU A 1 221 ? -11.340 8.617 2.219 1.00 93.31 221 GLU A C 1
ATOM 1803 O O . GLU A 1 221 ? -12.243 9.389 2.534 1.00 93.31 221 GLU A O 1
ATOM 1808 N N . PHE A 1 222 ? -11.430 7.302 2.416 1.00 94.56 222 PHE A N 1
ATOM 1809 C CA . PHE A 1 222 ? -12.615 6.699 3.001 1.00 94.56 222 PHE A CA 1
ATOM 1810 C C . PHE A 1 222 ? -12.358 6.225 4.431 1.00 94.56 222 PHE A C 1
ATOM 1812 O O . PHE A 1 222 ? -12.878 6.823 5.367 1.00 94.56 222 PHE A O 1
ATOM 1819 N N . ILE A 1 223 ? -11.525 5.206 4.649 1.00 95.19 223 ILE A N 1
ATOM 1820 C CA . ILE A 1 223 ? -11.443 4.552 5.971 1.00 95.19 223 ILE A CA 1
ATOM 1821 C C . ILE A 1 223 ? -10.763 5.441 7.031 1.00 95.19 223 ILE A C 1
ATOM 1823 O O . ILE A 1 223 ? -11.237 5.553 8.163 1.00 95.19 223 ILE A O 1
ATOM 1827 N N . ALA A 1 224 ? -9.653 6.086 6.675 1.00 94.62 224 ALA A N 1
ATOM 1828 C CA . ALA A 1 224 ? -8.876 6.965 7.545 1.00 94.62 224 ALA A CA 1
ATOM 1829 C C . ALA A 1 224 ? -9.388 8.416 7.538 1.00 94.62 224 ALA A C 1
ATOM 1831 O O . ALA A 1 224 ? -8.879 9.250 8.294 1.00 94.62 224 ALA A O 1
ATOM 1832 N N . SER A 1 225 ? -10.413 8.724 6.740 1.00 94.12 225 SER A N 1
ATOM 1833 C CA . SER A 1 225 ? -10.989 10.064 6.673 1.00 94.12 225 SER A CA 1
ATOM 1834 C C . SER A 1 225 ? -11.565 10.506 8.018 1.00 94.12 225 SER A C 1
ATOM 1836 O O . SER A 1 225 ? -12.122 9.727 8.802 1.00 94.12 225 SER A O 1
ATOM 1838 N N . THR A 1 226 ? -11.441 11.799 8.307 1.00 92.19 226 THR A N 1
ATOM 1839 C CA . THR A 1 226 ? -12.043 12.429 9.490 1.00 92.19 226 THR A CA 1
ATOM 1840 C C . THR A 1 226 ? -13.574 12.410 9.442 1.00 92.19 226 THR A C 1
ATOM 1842 O O . THR A 1 226 ? -14.210 12.570 10.490 1.00 92.19 226 THR A O 1
ATOM 1845 N N . GLU A 1 227 ? -14.161 12.166 8.268 1.00 93.75 227 GLU A N 1
ATOM 1846 C CA . GLU A 1 227 ? -15.604 12.089 8.025 1.00 93.75 227 GLU A CA 1
ATOM 1847 C C . GLU A 1 227 ? -16.175 10.682 8.261 1.00 93.75 227 GLU A C 1
ATOM 1849 O O . GLU A 1 227 ? -17.353 10.535 8.597 1.00 93.75 227 GLU A O 1
ATOM 1854 N N . PHE A 1 228 ? -15.347 9.634 8.189 1.00 93.75 228 PHE A N 1
ATOM 1855 C CA . PHE A 1 228 ? -15.787 8.260 8.426 1.00 93.75 228 PHE A CA 1
ATOM 1856 C C . PHE A 1 228 ? -15.934 7.969 9.929 1.00 93.75 228 PHE A C 1
ATOM 1858 O O . PHE A 1 228 ? -15.014 7.536 10.633 1.00 93.75 228 PHE A O 1
ATOM 1865 N N . ARG A 1 229 ? -17.129 8.273 10.451 1.00 91.75 229 ARG A N 1
ATOM 1866 C CA . ARG A 1 229 ? -17.465 8.205 11.888 1.00 91.75 229 ARG A CA 1
ATOM 1867 C C . ARG A 1 229 ? -18.548 7.181 12.247 1.00 91.75 229 ARG A C 1
ATOM 1869 O O . ARG A 1 229 ? -18.900 7.071 13.416 1.00 91.75 229 ARG A O 1
ATOM 1876 N N . SER A 1 230 ? -19.094 6.455 11.272 1.00 96.25 230 SER A N 1
ATOM 1877 C CA . SER A 1 230 ? -20.253 5.577 11.477 1.00 96.25 230 SER A CA 1
ATOM 1878 C C . SER A 1 230 ? -19.846 4.147 11.845 1.00 96.25 230 SER A C 1
ATOM 1880 O O . SER A 1 230 ? -19.536 3.338 10.974 1.00 96.25 230 SER A O 1
ATOM 1882 N N . GLU A 1 231 ? -19.935 3.801 13.131 1.00 96.38 231 GLU A N 1
ATOM 1883 C CA . GLU A 1 231 ? -19.708 2.427 13.619 1.00 96.38 231 GLU A CA 1
ATOM 1884 C C . GLU A 1 231 ? -20.676 1.412 12.997 1.00 96.38 231 GLU A C 1
ATOM 1886 O O . GLU A 1 231 ? -20.305 0.279 12.695 1.00 96.38 231 GLU A O 1
ATOM 1891 N N . ARG A 1 232 ? -21.924 1.827 12.740 1.00 96.94 232 ARG A N 1
ATOM 1892 C CA . ARG A 1 232 ? -22.910 0.983 12.054 1.00 96.94 232 ARG A CA 1
ATOM 1893 C C . ARG A 1 232 ? -22.455 0.633 10.636 1.00 96.94 232 ARG A C 1
ATOM 1895 O O . ARG A 1 232 ? -22.662 -0.496 10.199 1.00 96.94 232 ARG A O 1
ATOM 1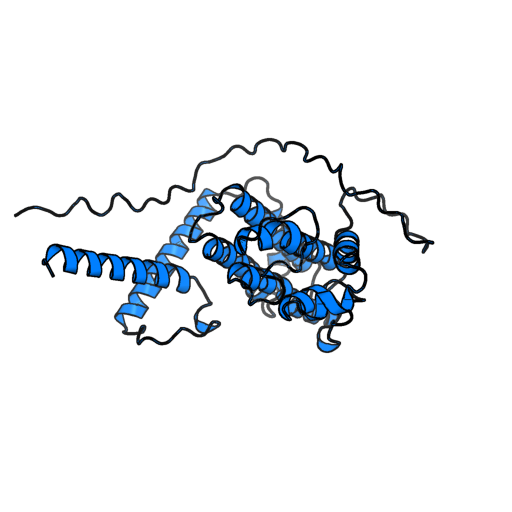902 N N . LEU A 1 233 ? -21.848 1.586 9.927 1.00 96.81 233 LEU A N 1
ATOM 1903 C CA . LEU A 1 233 ? -21.312 1.348 8.589 1.00 96.81 233 LEU A CA 1
ATOM 1904 C C . LEU A 1 233 ? -20.079 0.441 8.643 1.00 96.81 233 LEU A C 1
ATOM 1906 O O . LEU A 1 233 ? -19.986 -0.478 7.840 1.00 96.81 233 LEU A O 1
ATOM 1910 N N . GLU A 1 234 ? -19.190 0.620 9.625 1.00 96.56 234 GLU A N 1
ATOM 1911 C CA . GLU A 1 234 ? -18.063 -0.299 9.854 1.00 96.56 234 GLU A CA 1
ATOM 1912 C C . GLU A 1 234 ? -18.526 -1.739 10.081 1.00 96.56 234 GLU A C 1
ATOM 1914 O O . GLU A 1 234 ? -17.971 -2.667 9.500 1.00 96.56 234 GLU A O 1
ATOM 1919 N N . TYR A 1 235 ? -19.564 -1.931 10.898 1.00 96.31 235 TYR A N 1
ATOM 1920 C CA . TYR A 1 235 ? -20.133 -3.250 11.157 1.00 96.31 235 TYR A CA 1
ATOM 1921 C C . TYR A 1 235 ? -20.696 -3.901 9.889 1.00 96.31 235 TYR A C 1
ATOM 1923 O O . TYR A 1 235 ? -20.441 -5.079 9.641 1.00 96.31 235 TYR A O 1
ATOM 1931 N N . PHE A 1 236 ? -21.439 -3.146 9.072 1.00 96.00 236 PHE A N 1
ATOM 1932 C CA . PHE A 1 236 ? -21.980 -3.668 7.816 1.00 96.00 236 PHE A CA 1
ATOM 1933 C C . PHE A 1 236 ? -20.895 -3.965 6.784 1.00 96.00 236 PHE A C 1
ATOM 1935 O O . PHE A 1 236 ? -20.960 -5.009 6.146 1.00 96.00 236 PHE A O 1
ATOM 1942 N N . LEU A 1 237 ? -19.883 -3.102 6.658 1.00 95.00 237 LEU A N 1
ATOM 1943 C CA . LEU A 1 237 ? -18.733 -3.365 5.793 1.00 95.00 237 LEU A CA 1
ATOM 1944 C C . LEU A 1 237 ? -17.977 -4.611 6.251 1.00 95.00 237 LEU A C 1
ATOM 1946 O O . LEU A 1 237 ? -17.656 -5.458 5.429 1.00 95.00 237 LEU A O 1
ATOM 1950 N N . GLY A 1 238 ? -17.745 -4.758 7.558 1.00 93.44 238 GLY A N 1
ATOM 1951 C CA . GLY A 1 238 ? -17.128 -5.955 8.124 1.00 93.44 238 GLY A CA 1
ATOM 1952 C C . GLY A 1 238 ? -17.905 -7.221 7.771 1.00 93.44 238 GLY A C 1
ATOM 1953 O O . GLY A 1 238 ? -17.311 -8.162 7.259 1.00 93.44 238 GLY A O 1
ATOM 1954 N N . LYS A 1 239 ? -19.232 -7.213 7.956 1.00 93.69 239 LYS A N 1
ATOM 1955 C CA . LYS A 1 239 ? -20.098 -8.334 7.567 1.00 93.69 239 LYS A CA 1
ATOM 1956 C C . LYS A 1 239 ? -20.015 -8.655 6.083 1.00 93.69 239 LYS A C 1
ATOM 1958 O O . LYS A 1 239 ? -19.794 -9.804 5.743 1.00 93.69 239 LYS A O 1
ATOM 1963 N N . TYR A 1 240 ? -20.138 -7.648 5.225 1.00 90.75 240 TYR A N 1
ATOM 1964 C CA . TYR A 1 240 ? -20.082 -7.849 3.780 1.00 90.75 240 TYR A CA 1
ATOM 1965 C C . TYR A 1 240 ? -18.724 -8.404 3.328 1.00 90.75 240 TYR A C 1
ATOM 1967 O O . TYR A 1 240 ? -18.655 -9.249 2.447 1.00 90.75 240 TYR A O 1
ATOM 1975 N N . LEU A 1 241 ? -17.634 -7.973 3.970 1.00 89.44 241 LEU A N 1
ATOM 1976 C CA . LEU A 1 241 ? -16.294 -8.510 3.729 1.00 89.44 241 LEU A CA 1
ATOM 1977 C C . LEU A 1 241 ? -16.093 -9.936 4.278 1.00 89.44 241 LEU A C 1
ATOM 1979 O O . LEU A 1 241 ? -15.107 -10.566 3.916 1.00 89.44 241 LEU A O 1
ATOM 1983 N N . ASP A 1 242 ? -16.957 -10.407 5.181 1.00 88.50 242 ASP A N 1
ATOM 1984 C CA . ASP A 1 242 ? -16.957 -11.779 5.717 1.00 88.50 242 ASP A CA 1
ATOM 1985 C C . ASP A 1 242 ? -17.916 -12.714 4.968 1.00 88.50 242 ASP A C 1
ATOM 1987 O O . ASP A 1 242 ? -17.893 -13.923 5.192 1.00 88.50 242 ASP A O 1
ATOM 1991 N N . GLU A 1 243 ? -18.784 -12.177 4.112 1.00 91.31 243 GLU A N 1
ATOM 1992 C CA . GLU A 1 243 ? -19.729 -12.979 3.343 1.00 91.31 243 GLU A CA 1
ATOM 1993 C C . GLU A 1 243 ? -18.995 -13.793 2.269 1.00 91.31 243 GLU A C 1
ATOM 1995 O O . GLU A 1 243 ? -18.211 -13.274 1.470 1.00 91.31 243 GLU A O 1
ATOM 2000 N N . GLU A 1 244 ? -19.267 -15.098 2.235 1.00 90.25 244 GLU A N 1
ATOM 2001 C CA . GLU A 1 244 ? -18.778 -15.969 1.172 1.00 90.25 244 GLU A CA 1
ATOM 2002 C C . GLU A 1 244 ? -19.535 -15.677 -0.129 1.00 90.25 244 GLU A C 1
ATOM 2004 O O . GLU A 1 244 ? -20.759 -15.781 -0.190 1.00 90.25 244 GLU A O 1
ATOM 2009 N N . GLY A 1 245 ? -18.795 -15.358 -1.192 1.00 82.81 245 GLY A N 1
ATOM 2010 C CA . GLY A 1 245 ? -19.371 -15.147 -2.519 1.00 82.81 245 GLY A CA 1
ATOM 2011 C C . GLY A 1 245 ? -19.867 -13.722 -2.740 1.00 82.81 245 GLY A C 1
ATOM 2012 O O . GLY A 1 245 ? -21.066 -13.469 -2.845 1.00 82.81 245 GLY A O 1
ATOM 2013 N N . VAL A 1 246 ? -18.923 -12.792 -2.903 1.00 83.06 246 VAL A N 1
ATOM 2014 C CA . VAL A 1 246 ? -19.225 -11.459 -3.433 1.00 83.06 246 VAL A CA 1
ATOM 2015 C C . VAL A 1 246 ? -19.892 -11.616 -4.799 1.00 83.06 246 VAL A C 1
ATOM 2017 O O . VAL A 1 246 ? -19.394 -12.339 -5.665 1.00 83.06 246 VAL A O 1
ATOM 2020 N N . ASN A 1 247 ? -21.017 -10.929 -5.005 1.00 88.31 247 ASN A N 1
ATOM 2021 C CA . ASN A 1 247 ? -21.670 -10.900 -6.306 1.00 88.31 247 ASN A CA 1
ATOM 2022 C C . ASN A 1 247 ? -20.795 -10.114 -7.296 1.00 88.31 247 ASN A C 1
ATOM 2024 O O . ASN A 1 247 ? -20.902 -8.891 -7.420 1.00 88.31 247 ASN A O 1
ATOM 2028 N N . MET A 1 248 ? -19.910 -10.835 -7.984 1.00 86.94 248 MET A N 1
ATOM 2029 C CA . MET A 1 248 ? -18.969 -10.255 -8.936 1.00 86.94 248 MET A CA 1
ATOM 2030 C C . MET A 1 248 ? -19.675 -9.581 -10.113 1.00 86.94 248 MET A C 1
ATOM 2032 O O . MET A 1 248 ? -19.130 -8.627 -10.652 1.00 86.94 248 MET A O 1
ATOM 2036 N N . ASP A 1 249 ? -20.903 -9.977 -10.465 1.00 91.62 249 ASP A N 1
ATOM 2037 C CA . ASP A 1 249 ? -21.668 -9.299 -11.519 1.00 91.62 249 ASP A CA 1
ATOM 2038 C C . ASP A 1 249 ? -22.012 -7.861 -11.115 1.00 91.62 249 ASP A C 1
ATOM 2040 O O . ASP A 1 249 ? -21.910 -6.940 -11.926 1.00 91.62 249 ASP A O 1
ATOM 2044 N N . VAL A 1 250 ? -22.358 -7.641 -9.841 1.00 89.00 250 VAL A N 1
ATOM 2045 C CA . VAL A 1 250 ? -22.596 -6.293 -9.304 1.00 89.00 250 VAL A CA 1
ATOM 2046 C C . VAL A 1 250 ? -21.301 -5.486 -9.277 1.00 89.00 250 VAL A C 1
ATOM 2048 O O . VAL A 1 250 ? -21.305 -4.328 -9.693 1.00 89.00 250 VAL A O 1
ATOM 2051 N N . VAL A 1 251 ? -20.192 -6.085 -8.829 1.00 86.94 251 VAL A N 1
ATOM 2052 C CA . VAL A 1 251 ? -18.876 -5.421 -8.813 1.00 86.94 251 VAL A CA 1
ATOM 2053 C C . VAL A 1 251 ? -18.476 -4.990 -10.226 1.00 86.94 251 VAL A C 1
ATOM 2055 O O . VAL A 1 251 ? -18.178 -3.815 -10.443 1.00 86.94 251 VAL A O 1
ATOM 2058 N N . ASN A 1 252 ? -18.573 -5.904 -11.192 1.00 85.81 252 ASN A N 1
ATOM 2059 C CA . ASN A 1 252 ? -18.268 -5.652 -12.598 1.00 85.81 252 ASN A CA 1
ATOM 2060 C C . ASN A 1 252 ? -19.176 -4.560 -13.182 1.00 85.81 252 ASN A C 1
ATOM 2062 O O . ASN A 1 252 ? -18.699 -3.649 -13.857 1.00 85.81 252 ASN A O 1
ATOM 2066 N N . GLY A 1 253 ? -20.478 -4.597 -12.877 1.00 92.00 253 GLY A N 1
ATOM 2067 C CA . GLY A 1 253 ? -21.427 -3.576 -13.320 1.00 92.00 253 GLY A CA 1
ATOM 2068 C C . GLY A 1 253 ? -21.115 -2.182 -12.764 1.00 92.00 253 GLY A C 1
ATOM 2069 O O . GLY A 1 253 ? -21.200 -1.191 -13.493 1.00 92.00 253 GLY A O 1
ATOM 2070 N N . ILE A 1 254 ? -20.707 -2.086 -11.492 1.00 88.06 254 ILE A N 1
ATOM 2071 C CA . ILE A 1 254 ? -20.271 -0.822 -10.878 1.00 88.06 254 ILE A CA 1
ATOM 2072 C C . ILE A 1 254 ? -18.985 -0.325 -11.537 1.00 88.06 254 ILE A C 1
ATOM 2074 O O . ILE A 1 254 ? -18.873 0.865 -11.849 1.00 88.06 254 ILE A O 1
ATOM 2078 N N . GLU A 1 255 ? -18.015 -1.207 -11.767 1.00 82.69 255 GLU A N 1
ATOM 2079 C CA . GLU A 1 255 ? -16.744 -0.844 -12.388 1.00 82.69 255 GLU A CA 1
ATOM 2080 C C . GLU A 1 255 ? -16.944 -0.310 -13.811 1.00 82.69 255 GLU A C 1
ATOM 2082 O O . GLU A 1 255 ? -16.442 0.776 -14.132 1.00 82.69 255 GLU A O 1
ATOM 2087 N N . GLU A 1 256 ? -17.754 -1.001 -14.618 1.00 84.06 256 GLU A N 1
ATOM 2088 C CA . GLU A 1 256 ? -18.117 -0.600 -15.978 1.00 84.06 256 GLU A CA 1
ATOM 2089 C C . GLU A 1 256 ? -18.851 0.750 -15.993 1.00 84.06 256 GLU A C 1
ATOM 2091 O O . GLU A 1 256 ? -18.478 1.659 -16.741 1.00 84.06 256 GLU A O 1
ATOM 2096 N N . ALA A 1 257 ? -19.866 0.923 -15.138 1.00 87.12 257 ALA A N 1
ATOM 2097 C CA . ALA A 1 257 ? -20.607 2.179 -15.030 1.00 87.12 257 ALA A CA 1
ATOM 2098 C C . ALA A 1 257 ? -19.692 3.340 -14.616 1.00 87.12 257 ALA A C 1
ATOM 2100 O O . ALA A 1 257 ? -19.760 4.434 -15.187 1.00 87.12 257 ALA A O 1
ATOM 2101 N N . THR A 1 258 ? -18.777 3.092 -13.677 1.00 82.25 258 THR A N 1
ATOM 2102 C CA . THR A 1 258 ? -17.773 4.078 -13.275 1.00 82.25 258 THR A CA 1
ATOM 2103 C C . THR A 1 258 ? -16.865 4.411 -14.465 1.00 82.25 258 THR A C 1
ATOM 2105 O O . THR A 1 258 ? -16.509 5.575 -14.649 1.00 82.25 258 THR A O 1
ATOM 2108 N N . MET A 1 259 ? -16.473 3.422 -15.293 1.00 77.38 259 MET A N 1
ATOM 2109 C CA . MET A 1 259 ? -15.543 3.639 -16.423 1.00 77.38 259 MET A CA 1
ATOM 2110 C C . MET A 1 259 ? -16.205 4.495 -17.491 1.00 77.38 259 MET A C 1
ATOM 2112 O O . MET A 1 259 ? -15.609 5.465 -17.955 1.00 77.38 259 MET A O 1
ATOM 2116 N N . LYS A 1 260 ? -17.476 4.215 -17.788 1.00 79.88 260 LYS A N 1
ATOM 2117 C CA . LYS A 1 260 ? -18.307 5.043 -18.666 1.00 79.88 260 LYS A CA 1
ATOM 2118 C C . LYS A 1 260 ? -18.410 6.483 -18.164 1.00 79.88 260 LYS A C 1
ATOM 2120 O O . LYS A 1 260 ? -18.210 7.413 -18.940 1.00 79.88 260 LYS A O 1
ATOM 2125 N N . GLY A 1 261 ? -18.670 6.679 -16.869 1.00 80.62 261 GLY A N 1
ATOM 2126 C CA . GLY A 1 261 ? -18.763 8.015 -16.274 1.00 80.62 261 GLY A CA 1
ATOM 2127 C C . GLY A 1 261 ? -17.450 8.800 -16.343 1.00 80.62 261 GLY A C 1
ATOM 2128 O O . GLY A 1 261 ? -17.456 10.003 -16.595 1.00 80.62 261 GLY A O 1
ATOM 2129 N N . VAL A 1 262 ? -16.316 8.126 -16.158 1.00 76.06 262 VAL A N 1
ATOM 2130 C CA . VAL A 1 262 ? -14.992 8.750 -16.292 1.00 76.06 262 VAL A CA 1
ATOM 2131 C C . VAL A 1 262 ? -14.706 9.116 -17.739 1.00 76.06 262 VAL A C 1
ATOM 2133 O O . VAL A 1 262 ? -14.308 10.250 -17.991 1.00 76.06 262 VAL A O 1
ATOM 2136 N N . ALA A 1 263 ? -14.928 8.194 -18.677 1.00 76.00 263 ALA A N 1
ATOM 2137 C CA . ALA A 1 263 ? -14.708 8.445 -20.097 1.00 76.00 263 ALA A CA 1
ATOM 2138 C C . ALA A 1 263 ? -15.534 9.647 -20.585 1.00 76.00 263 ALA A C 1
ATOM 2140 O O . ALA A 1 263 ? -15.000 10.520 -21.263 1.00 76.00 263 ALA A O 1
ATOM 2141 N N . ALA A 1 264 ? -16.795 9.755 -20.152 1.00 80.44 264 ALA A N 1
ATOM 2142 C CA . ALA A 1 264 ? -17.646 10.903 -20.459 1.00 80.44 264 ALA A CA 1
ATOM 2143 C C . ALA A 1 264 ? -17.086 12.224 -19.897 1.00 80.44 264 ALA A C 1
ATOM 2145 O O . ALA A 1 264 ? -17.006 13.214 -20.619 1.00 80.44 264 ALA A O 1
ATOM 2146 N N . ARG A 1 265 ? -16.627 12.247 -18.636 1.00 78.62 265 ARG A N 1
ATOM 2147 C CA . ARG A 1 265 ? -15.985 13.446 -18.061 1.00 78.62 265 ARG A CA 1
ATOM 2148 C C . ARG A 1 265 ? -14.697 13.823 -18.789 1.00 78.62 265 ARG A C 1
ATOM 2150 O O . ARG A 1 265 ? -14.424 15.008 -18.958 1.00 78.62 265 ARG A O 1
ATOM 2157 N N . ALA A 1 266 ? -13.918 12.832 -19.219 1.00 75.00 266 ALA A N 1
ATOM 2158 C CA . ALA A 1 266 ? -12.719 13.064 -20.011 1.00 75.00 266 ALA A CA 1
ATOM 2159 C C . ALA A 1 266 ? -13.060 13.681 -21.373 1.00 75.00 266 ALA A C 1
ATOM 2161 O O . ALA A 1 266 ? -12.449 14.677 -21.754 1.00 75.00 266 ALA A O 1
ATOM 2162 N N . ASP A 1 267 ? -14.066 13.149 -22.075 1.00 77.69 267 ASP A N 1
ATOM 2163 C CA . ASP A 1 267 ? -14.585 13.730 -23.320 1.00 77.69 267 ASP A CA 1
ATOM 2164 C C . ASP A 1 267 ? 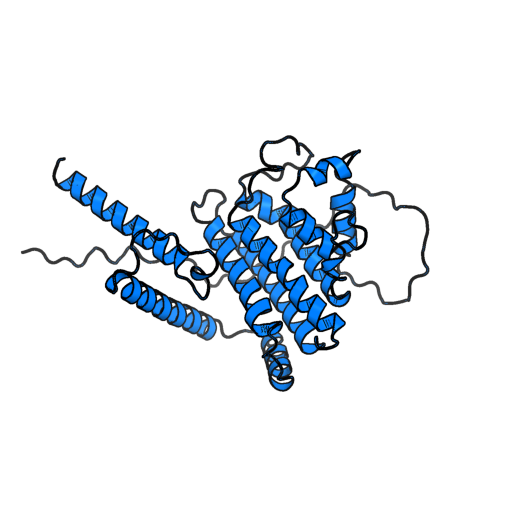-14.983 15.196 -23.144 1.00 77.69 267 ASP A C 1
ATOM 2166 O O . ASP A 1 267 ? -14.608 16.041 -23.958 1.00 77.69 267 ASP A O 1
ATOM 2170 N N . ASP A 1 268 ? -15.743 15.497 -22.093 1.00 80.38 268 ASP A N 1
ATOM 2171 C CA . ASP A 1 268 ? -16.222 16.851 -21.822 1.00 80.38 268 ASP A CA 1
ATOM 2172 C C . ASP A 1 268 ? -15.062 17.805 -21.517 1.00 80.38 268 ASP A C 1
ATOM 2174 O O . ASP A 1 268 ? -15.014 18.911 -22.060 1.00 80.38 268 ASP A O 1
ATOM 2178 N N . TYR A 1 269 ? -14.075 17.351 -20.739 1.00 77.12 269 TYR A N 1
ATOM 2179 C CA . TYR A 1 269 ? -12.864 18.113 -20.440 1.00 77.12 269 TYR A CA 1
ATOM 2180 C C . TYR A 1 269 ? -12.072 18.471 -21.710 1.00 77.12 269 TYR A C 1
ATOM 2182 O O . TYR A 1 269 ? -11.699 19.632 -21.912 1.00 77.12 269 TYR A O 1
ATOM 2190 N N . PHE A 1 270 ? -11.878 17.507 -22.617 1.00 76.56 270 PHE A N 1
ATOM 2191 C CA . PHE A 1 270 ? -11.217 17.758 -23.900 1.00 76.56 270 PHE A CA 1
ATOM 2192 C C . PHE A 1 270 ? -12.002 18.733 -24.777 1.00 76.56 270 PHE A C 1
ATOM 2194 O O . PHE A 1 270 ? -11.417 19.656 -25.345 1.00 76.56 270 PHE A O 1
ATOM 2201 N N . LYS A 1 271 ? -13.328 18.575 -24.861 1.00 83.44 271 LYS A N 1
ATOM 2202 C CA . LYS A 1 271 ? -14.192 19.482 -25.634 1.00 83.44 271 LYS A CA 1
ATOM 2203 C C . LYS A 1 271 ? -14.157 20.910 -25.099 1.00 83.44 271 LYS A C 1
ATOM 2205 O O . LYS A 1 271 ? -14.245 21.844 -25.889 1.00 83.44 271 LYS A O 1
ATOM 2210 N N . SER A 1 272 ? -13.994 21.093 -23.787 1.00 83.75 272 SER A N 1
ATOM 2211 C CA . SER A 1 272 ? -13.834 22.422 -23.184 1.00 83.75 272 SER A CA 1
ATOM 2212 C C . SER A 1 272 ? -12.461 23.066 -23.423 1.00 83.75 272 SER A C 1
ATOM 2214 O O . SER A 1 272 ? -12.201 24.146 -22.901 1.00 83.75 272 SER A O 1
ATOM 2216 N N . GLY A 1 273 ? -11.578 22.431 -24.203 1.00 80.56 273 GLY A N 1
ATOM 2217 C CA . GLY A 1 273 ? -10.224 22.923 -24.451 1.00 80.56 273 GLY A CA 1
ATOM 2218 C C . GLY A 1 273 ? -9.286 22.737 -23.258 1.00 80.56 273 GLY A C 1
ATOM 2219 O O . GLY A 1 273 ? -8.282 23.432 -23.176 1.00 80.56 273 GLY A O 1
ATOM 2220 N N . GLY A 1 274 ? -9.602 21.819 -22.334 1.00 67.12 274 GLY A N 1
ATOM 2221 C CA . GLY A 1 274 ? -8.848 21.606 -21.094 1.00 67.12 274 GLY A CA 1
ATOM 2222 C C . GLY A 1 274 ? -7.428 21.071 -21.303 1.00 67.12 274 GLY A C 1
ATOM 2223 O O . GLY A 1 274 ? -6.571 21.251 -20.446 1.00 67.12 274 GLY A O 1
ATOM 2224 N N . TYR A 1 275 ? -7.132 20.478 -22.461 1.00 61.84 275 TYR A N 1
ATOM 2225 C CA . TYR A 1 275 ? -5.790 19.993 -22.783 1.00 61.84 275 TYR A CA 1
ATOM 2226 C C . TYR A 1 275 ? -4.985 21.053 -23.554 1.00 61.84 275 TYR A C 1
ATOM 2228 O O . TYR A 1 275 ? -4.758 20.932 -24.753 1.00 61.84 275 TYR A O 1
ATOM 2236 N N . GLN A 1 276 ? -4.557 22.122 -22.874 1.00 60.16 276 GLN A N 1
ATOM 2237 C CA . GLN A 1 276 ? -3.634 23.131 -23.436 1.00 60.16 276 GLN A CA 1
ATOM 2238 C C . GLN A 1 276 ? -2.152 22.783 -23.193 1.00 60.16 276 GLN A C 1
ATOM 2240 O O . GLN A 1 276 ? -1.327 23.669 -22.995 1.00 60.16 276 GLN A O 1
ATOM 2245 N N . GLY A 1 277 ? -1.798 21.494 -23.141 1.00 55.00 277 GLY A N 1
ATOM 2246 C CA . GLY A 1 277 ? -0.421 21.072 -22.848 1.00 55.00 277 GLY A CA 1
ATOM 2247 C C . GLY A 1 277 ? 0.025 21.322 -21.400 1.00 55.00 277 GLY A C 1
ATOM 2248 O O . GLY A 1 277 ? 1.211 21.208 -21.093 1.00 55.00 277 GLY A O 1
ATOM 2249 N N . HIS A 1 278 ? -0.904 21.634 -20.492 1.00 48.03 278 HIS A N 1
ATOM 2250 C CA . HIS A 1 278 ? -0.620 21.585 -19.064 1.00 48.03 278 HIS A CA 1
ATOM 2251 C C . HIS A 1 278 ? -0.492 20.122 -18.637 1.00 48.03 278 HIS A C 1
ATOM 2253 O O . HIS A 1 278 ? -1.452 19.356 -18.696 1.00 48.03 278 HIS A O 1
ATOM 2259 N N . ILE A 1 279 ? 0.712 19.747 -18.204 1.00 51.50 279 ILE A N 1
ATOM 2260 C CA . ILE A 1 279 ? 0.934 18.535 -17.418 1.00 51.50 279 ILE A CA 1
ATOM 2261 C C . ILE A 1 279 ? 0.039 18.679 -16.187 1.00 51.50 279 ILE A C 1
ATOM 2263 O O . ILE A 1 279 ? 0.262 19.583 -15.379 1.00 51.50 279 ILE A O 1
ATOM 2267 N N . LEU A 1 280 ? -1.001 17.846 -16.083 1.00 47.00 280 LEU A N 1
ATOM 2268 C CA . LEU A 1 280 ? -1.842 17.803 -14.891 1.00 47.00 280 LEU A CA 1
ATOM 2269 C C . LEU A 1 280 ? -0.922 17.608 -13.684 1.00 47.00 280 LEU A C 1
ATOM 2271 O O . LEU A 1 280 ? -0.072 16.714 -13.683 1.00 47.00 280 LEU A O 1
ATOM 2275 N N . SER A 1 281 ? -1.061 18.457 -12.665 1.00 44.97 281 SER A N 1
ATOM 2276 C CA . SER A 1 281 ? -0.367 18.233 -11.397 1.00 44.97 281 SER A CA 1
ATOM 2277 C C . SER A 1 281 ? -0.692 16.815 -10.908 1.00 44.97 281 SER A C 1
ATOM 2279 O O . SER A 1 281 ? -1.851 16.416 -11.006 1.00 44.97 281 SER A O 1
ATOM 2281 N N . PRO A 1 282 ? 0.250 16.047 -10.328 1.00 45.22 282 PRO A N 1
ATOM 2282 C CA . PRO A 1 282 ? -0.034 14.713 -9.786 1.00 45.22 282 PRO A CA 1
ATOM 2283 C C . PRO A 1 282 ? -1.234 14.665 -8.821 1.00 45.22 282 PRO A C 1
ATOM 2285 O O . PRO A 1 282 ? -1.873 13.627 -8.677 1.00 45.22 282 PRO A O 1
ATOM 2288 N N . MET A 1 283 ? -1.571 15.793 -8.178 1.00 38.69 283 MET A N 1
ATOM 2289 C CA . MET A 1 283 ? -2.780 15.930 -7.355 1.00 38.69 283 MET A CA 1
ATOM 2290 C C . MET A 1 283 ? -4.050 16.267 -8.155 1.00 38.69 283 MET A C 1
ATOM 2292 O O . MET A 1 283 ? -5.131 15.849 -7.760 1.00 38.69 283 MET A O 1
ATOM 2296 N N . GLU A 1 284 ? -3.952 16.986 -9.275 1.00 41.62 284 GLU A N 1
ATOM 2297 C CA . GLU A 1 284 ? -5.076 17.228 -10.201 1.00 41.62 284 GLU A CA 1
ATOM 2298 C C . GLU A 1 284 ? -5.365 15.996 -11.075 1.00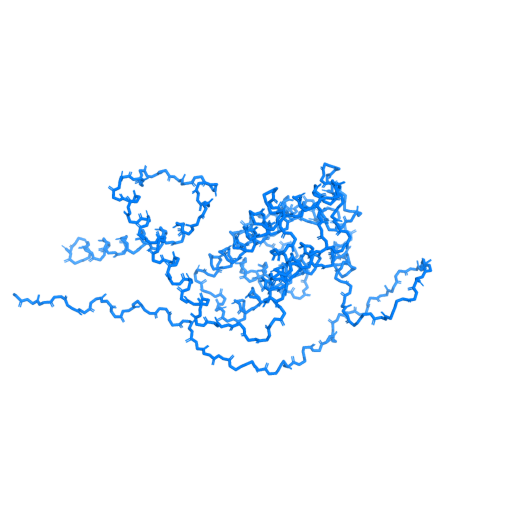 41.62 284 GLU A C 1
ATOM 2300 O O . GLU A 1 284 ? -6.502 15.767 -11.483 1.00 41.62 284 GLU A O 1
ATOM 2305 N N . ALA A 1 285 ? -4.350 15.153 -11.283 1.00 45.12 285 ALA A N 1
ATOM 2306 C CA . ALA A 1 285 ? -4.432 13.846 -11.925 1.00 45.12 285 ALA A CA 1
ATOM 2307 C C . ALA A 1 285 ? -5.144 12.784 -11.061 1.00 45.12 285 ALA A C 1
ATOM 2309 O O . ALA A 1 285 ? -5.431 11.685 -11.542 1.00 45.12 285 ALA A O 1
ATOM 2310 N N . CYS A 1 286 ? -5.486 13.094 -9.803 1.00 46.34 286 CYS A N 1
ATOM 2311 C CA . CYS A 1 286 ? -6.234 12.183 -8.941 1.00 46.34 286 CYS A CA 1
ATOM 2312 C C . CYS A 1 286 ? -7.386 12.884 -8.212 1.00 46.34 286 CYS A C 1
ATOM 2314 O O . CYS A 1 286 ? -7.219 13.460 -7.138 1.00 46.34 286 CYS A O 1
ATOM 2316 N N . PRO A 1 287 ? -8.603 12.734 -8.763 1.00 38.44 287 PRO A N 1
ATOM 2317 C CA . PRO A 1 287 ? -9.625 12.026 -7.989 1.00 38.44 287 PRO A CA 1
ATOM 2318 C C . PRO A 1 287 ? -10.372 10.932 -8.779 1.00 38.44 287 PRO A C 1
ATOM 2320 O O . PRO A 1 287 ? -11.377 10.406 -8.304 1.00 38.44 287 PRO A O 1
ATOM 2323 N N . GLY A 1 288 ? -9.889 10.543 -9.965 1.00 45.78 288 GLY A N 1
ATOM 2324 C CA . GLY A 1 288 ? -10.371 9.341 -10.651 1.00 45.78 288 GLY A CA 1
ATOM 2325 C C . GLY A 1 288 ? -10.091 9.304 -12.154 1.00 45.78 288 GLY A C 1
ATOM 2326 O O . GLY A 1 288 ? -10.822 9.921 -12.928 1.00 45.78 288 GLY A O 1
ATOM 2327 N N . ARG A 1 289 ? -9.121 8.464 -12.548 1.00 54.56 289 ARG A N 1
ATOM 2328 C CA . ARG A 1 289 ? -9.049 7.758 -13.846 1.00 54.56 289 ARG A CA 1
ATOM 2329 C C . ARG A 1 289 ? -8.787 8.554 -15.137 1.00 54.56 289 ARG A C 1
ATOM 2331 O O . ARG A 1 289 ? -8.999 8.016 -16.219 1.00 54.56 289 ARG A O 1
ATOM 2338 N N . LEU A 1 290 ? -8.320 9.797 -15.083 1.00 48.00 290 LEU A N 1
ATOM 2339 C CA . LEU A 1 290 ? -7.992 10.519 -16.319 1.00 48.00 290 LEU A CA 1
ATOM 2340 C C . LEU A 1 290 ? -6.662 10.041 -16.922 1.00 48.00 290 LEU A C 1
ATOM 2342 O O . LEU A 1 290 ? -6.640 9.710 -18.094 1.00 48.00 290 LEU A O 1
ATOM 2346 N N . ASP A 1 291 ? -5.587 9.873 -16.158 1.00 52.34 291 ASP A N 1
ATOM 2347 C CA . ASP A 1 291 ? -4.241 9.757 -16.744 1.00 52.34 291 ASP A CA 1
ATOM 2348 C C . ASP A 1 291 ? -4.011 8.576 -17.711 1.00 52.34 291 ASP A C 1
ATOM 2350 O O . ASP A 1 291 ? -3.498 8.791 -18.807 1.00 52.34 291 ASP A O 1
ATOM 2354 N N . HIS A 1 292 ? -4.436 7.349 -17.388 1.00 52.56 292 HIS A N 1
ATOM 2355 C CA . HIS A 1 292 ? -4.262 6.211 -18.306 1.00 52.56 292 HIS A CA 1
ATOM 2356 C C . HIS A 1 292 ? -5.209 6.296 -19.519 1.00 52.56 292 HIS A C 1
ATOM 2358 O O . HIS A 1 292 ? -4.793 6.038 -20.646 1.00 52.56 292 HIS A O 1
ATOM 2364 N N . ILE A 1 293 ? -6.461 6.738 -19.328 1.00 50.62 293 ILE A N 1
ATOM 2365 C CA . ILE A 1 293 ? -7.422 6.958 -20.426 1.00 50.62 293 ILE A CA 1
ATOM 2366 C C . ILE A 1 293 ? -6.946 8.100 -21.337 1.00 50.62 293 ILE A C 1
ATOM 2368 O O . ILE A 1 293 ? -7.035 7.990 -22.558 1.00 50.62 293 ILE A O 1
ATOM 2372 N N . LEU A 1 294 ? -6.413 9.180 -20.759 1.00 54.66 294 LEU A N 1
ATOM 2373 C CA . LEU A 1 294 ? -5.824 10.316 -21.465 1.00 54.66 294 LEU A CA 1
ATOM 2374 C C . LEU A 1 294 ? -4.603 9.867 -22.276 1.00 54.66 294 LEU A C 1
ATOM 2376 O O . LEU A 1 294 ? -4.555 10.145 -23.469 1.00 54.66 294 LEU A O 1
ATOM 2380 N N . ARG A 1 295 ? -3.665 9.118 -21.677 1.00 56.16 295 ARG A N 1
ATOM 2381 C CA . ARG A 1 295 ? -2.468 8.600 -22.368 1.00 56.16 295 ARG A CA 1
ATOM 2382 C C . ARG A 1 295 ? -2.823 7.651 -23.508 1.00 56.16 295 ARG A C 1
ATOM 2384 O O . ARG A 1 295 ? -2.323 7.827 -24.614 1.00 56.16 295 ARG A O 1
ATOM 2391 N N . HIS A 1 296 ? -3.730 6.699 -23.285 1.00 50.75 296 HIS A N 1
ATOM 2392 C CA . HIS A 1 296 ? -4.161 5.779 -24.340 1.00 50.75 296 HIS A CA 1
ATOM 2393 C C . HIS A 1 296 ? -4.926 6.482 -25.461 1.00 50.75 296 HIS A C 1
ATOM 2395 O O . HIS A 1 296 ? -4.790 6.103 -26.623 1.00 50.75 296 HIS A O 1
ATOM 2401 N N . ARG A 1 297 ? -5.719 7.513 -25.149 1.00 56.38 297 ARG A N 1
ATOM 2402 C CA . ARG A 1 297 ? -6.438 8.276 -26.171 1.00 56.38 297 ARG A CA 1
ATOM 2403 C C . ARG A 1 297 ? -5.512 9.172 -26.986 1.00 56.38 297 ARG A C 1
ATOM 2405 O O . ARG A 1 297 ? -5.698 9.241 -28.195 1.00 56.38 297 ARG A O 1
ATOM 2412 N N . VAL A 1 298 ? -4.533 9.815 -26.349 1.00 59.53 298 VAL A N 1
ATOM 2413 C CA . VAL A 1 298 ? -3.485 10.583 -27.039 1.00 59.53 298 VAL A CA 1
ATOM 2414 C C . VAL A 1 298 ? -2.691 9.655 -27.956 1.00 59.53 298 VAL A C 1
ATOM 2416 O O . VAL A 1 298 ? -2.642 9.908 -29.152 1.00 59.53 298 VAL A O 1
ATOM 2419 N N . ALA A 1 299 ? -2.224 8.508 -27.455 1.00 56.75 299 ALA A N 1
ATOM 2420 C CA . ALA A 1 299 ? -1.523 7.517 -28.274 1.00 56.75 299 ALA A CA 1
ATOM 2421 C C . ALA A 1 299 ? -2.382 6.998 -29.447 1.00 56.75 299 ALA A C 1
ATOM 2423 O O . ALA A 1 299 ? -1.892 6.822 -30.558 1.00 56.75 299 ALA A O 1
ATOM 2424 N N . ALA A 1 300 ? -3.686 6.781 -29.236 1.00 56.25 300 ALA A N 1
ATOM 2425 C CA . ALA A 1 300 ? -4.602 6.378 -30.303 1.00 56.25 300 ALA A CA 1
ATOM 2426 C C . ALA A 1 300 ? -4.857 7.493 -31.336 1.00 56.25 300 ALA A C 1
ATOM 2428 O O . ALA A 1 300 ? -5.091 7.191 -32.507 1.00 56.25 300 ALA A O 1
ATOM 2429 N N . GLN A 1 301 ? -4.835 8.764 -30.923 1.00 64.94 301 GLN A N 1
ATOM 2430 C CA . GLN A 1 301 ? -4.930 9.910 -31.830 1.00 64.94 301 GLN A CA 1
ATOM 2431 C C . GLN A 1 301 ? -3.648 10.082 -32.646 1.00 64.94 301 GLN A C 1
ATOM 2433 O O . GLN A 1 301 ? -3.751 10.205 -33.861 1.00 64.94 301 GLN A O 1
ATOM 2438 N N . GLU A 1 302 ? -2.476 9.999 -32.015 1.00 68.81 302 GLU A N 1
ATOM 2439 C CA . GLU A 1 302 ? -1.166 10.059 -32.679 1.00 68.81 302 GLU A CA 1
ATOM 2440 C C . GLU A 1 302 ? -1.033 8.951 -33.735 1.00 68.81 302 GLU A C 1
ATOM 2442 O O . GLU A 1 302 ? -0.782 9.236 -34.903 1.00 68.81 302 GLU A O 1
ATOM 2447 N N . LEU A 1 303 ? -1.363 7.701 -33.386 1.00 62.88 303 LEU A N 1
ATOM 2448 C CA . LEU A 1 303 ? -1.377 6.583 -34.341 1.00 62.88 303 LEU A CA 1
ATOM 2449 C C . LEU A 1 303 ? -2.354 6.801 -35.511 1.00 62.88 303 LEU A C 1
ATOM 2451 O O . LEU A 1 303 ? -2.091 6.386 -36.643 1.00 62.88 303 LEU A O 1
ATOM 2455 N N . ALA A 1 304 ? -3.505 7.432 -35.257 1.00 69.12 304 ALA A N 1
ATOM 2456 C CA . ALA A 1 304 ? -4.483 7.740 -36.297 1.00 69.12 304 ALA A CA 1
ATOM 2457 C C . ALA A 1 304 ? -4.048 8.909 -37.200 1.00 69.12 304 ALA A C 1
ATOM 2459 O O . ALA A 1 304 ? -4.492 8.984 -38.348 1.00 69.12 304 ALA A O 1
ATOM 2460 N N . GLU A 1 305 ? -3.222 9.827 -36.699 1.00 77.56 305 GLU A N 1
ATOM 2461 C CA . GLU A 1 305 ? -2.626 10.919 -37.472 1.00 77.56 305 GLU A CA 1
ATOM 2462 C C . GLU A 1 305 ? -1.453 10.425 -38.324 1.00 77.56 305 GLU A C 1
ATOM 2464 O O . GLU A 1 305 ? -1.437 10.699 -39.526 1.00 77.56 305 GLU A O 1
ATOM 2469 N N . ASP A 1 306 ? -0.573 9.590 -37.769 1.00 74.38 306 ASP A N 1
ATOM 2470 C CA . ASP A 1 306 ? 0.530 8.958 -38.502 1.00 74.38 306 ASP A CA 1
ATOM 2471 C C . ASP A 1 306 ? 0.014 8.100 -39.669 1.00 74.38 306 ASP A C 1
ATOM 2473 O O . ASP A 1 306 ? 0.468 8.228 -40.807 1.00 74.38 306 ASP A O 1
ATOM 2477 N N . SER A 1 307 ? -1.040 7.306 -39.441 1.00 77.50 307 SER A N 1
ATOM 2478 C CA . SER A 1 307 ? -1.665 6.496 -40.497 1.00 77.50 307 SER A CA 1
ATOM 2479 C C . SER A 1 307 ? -2.291 7.342 -41.623 1.00 77.50 307 SER A C 1
ATOM 2481 O O . SER A 1 307 ? -2.323 6.920 -42.786 1.00 77.50 307 SER A O 1
ATOM 2483 N N . LYS A 1 308 ? -2.774 8.558 -41.315 1.00 82.19 308 LYS A N 1
ATOM 2484 C CA . LYS A 1 308 ? -3.282 9.504 -42.328 1.00 82.19 308 LYS A CA 1
ATOM 2485 C C . LYS A 1 308 ? -2.158 10.114 -43.160 1.00 82.19 308 LYS A C 1
ATOM 2487 O O . LYS A 1 308 ? -2.379 10.362 -44.343 1.00 82.19 308 LYS A O 1
ATOM 2492 N N . LEU A 1 309 ? -0.991 10.361 -42.566 1.00 80.44 309 LEU A N 1
ATOM 2493 C CA . LEU A 1 309 ? 0.179 10.871 -43.283 1.00 80.44 309 LEU A CA 1
ATOM 2494 C C . LEU A 1 309 ? 0.719 9.816 -44.259 1.00 80.44 309 LEU A C 1
ATOM 2496 O O . LEU A 1 309 ? 0.890 10.120 -45.439 1.00 80.44 309 LEU A O 1
ATOM 2500 N N . GLU A 1 310 ? 0.826 8.556 -43.826 1.00 80.62 310 GLU A N 1
ATOM 2501 C CA . GLU A 1 310 ? 1.250 7.444 -44.693 1.00 80.62 310 GLU A CA 1
ATOM 2502 C C . GLU A 1 310 ? 0.302 7.226 -45.885 1.00 80.62 310 GLU A C 1
ATOM 2504 O O . GLU A 1 310 ? 0.738 7.001 -47.016 1.00 80.62 310 GLU A O 1
ATOM 2509 N N . THR A 1 311 ? -1.016 7.329 -45.674 1.00 83.50 311 THR A N 1
ATOM 2510 C CA . THR A 1 311 ? -1.998 7.182 -46.766 1.00 83.50 311 THR A CA 1
ATOM 2511 C C . THR A 1 311 ? -2.038 8.375 -47.722 1.00 83.50 311 THR A C 1
ATOM 2513 O O . THR A 1 311 ? -2.532 8.233 -48.842 1.00 83.50 311 THR A O 1
ATOM 2516 N N . GLN A 1 312 ? -1.502 9.531 -47.324 1.00 86.19 312 GLN A N 1
ATOM 2517 C CA . GLN A 1 312 ? -1.355 10.704 -48.190 1.00 86.19 312 GLN A CA 1
ATOM 2518 C C . GLN A 1 312 ? -0.059 10.691 -49.017 1.00 86.19 312 GLN A C 1
ATOM 2520 O O . GLN A 1 312 ? 0.111 11.563 -49.868 1.00 86.19 312 GLN A O 1
ATOM 2525 N N . GLY A 1 313 ? 0.805 9.682 -48.843 1.00 70.44 313 GLY A N 1
ATOM 2526 C CA . GLY A 1 313 ? 2.034 9.520 -49.626 1.00 70.44 313 GLY A CA 1
ATOM 2527 C C . GLY A 1 313 ? 3.090 10.594 -49.352 1.00 70.44 313 GLY A C 1
ATOM 2528 O O . GLY A 1 313 ? 3.897 10.881 -50.240 1.00 70.44 313 GLY A O 1
ATOM 2529 N N . LEU A 1 314 ? 3.037 11.199 -48.162 1.00 52.31 314 LEU A N 1
ATOM 2530 C CA . LEU A 1 314 ? 4.073 12.074 -47.613 1.00 52.31 314 LEU A CA 1
ATOM 2531 C C . LEU A 1 314 ? 5.091 11.261 -46.813 1.00 52.31 314 LEU A C 1
ATOM 2533 O O . LEU A 1 314 ? 4.682 10.271 -46.171 1.00 52.31 314 LEU A O 1
#

Foldseek 3Di:
DDDDDPDPPPPDPPPDDPDDDDPDPPPDPPDDPDDDDDDDDDDDDDDPDDPDDQLLVVLVCVQVVQDPCSVVLCVLADPLLLCLVLQQHVPRPPNDPVQAHQDPLCNSLSSVLNVCLVQFQQCLQVVPPNDVDDPPVPPDGSDDDALLSVLSSLLSVLSSLNRVCVVVVNCDPLLSVLLSLLSVVLSVVVVVLSVPPDSPPPCSSVVSNVSSNVSSCCSRVESSDPPNRDPVVSVVSVVQSVDDDDPVVVVVVVVVVVVVVVVVVLVVCVVVVVPPVPPQDPVSVDPDDNPVVVVVVVVVVVVVVVVVVVVVVD

Organism: NCBI:txid1160509

Radius of gyration: 23.11 Å; chains: 1; bounding box: 52×49×80 Å